Protein AF-A0A0Q3VIC5-F1 (afdb_monomer)

Solvent-accessible surface area (backbone atoms only — not comparable to full-atom values): 10295 Å² total; per-residue (Å²): 117,75,73,68,61,35,61,60,49,30,48,49,55,53,48,52,56,50,48,51,47,55,52,51,62,71,68,54,89,68,83,96,72,82,53,69,68,59,52,53,53,54,48,51,52,52,50,51,54,53,45,46,52,52,46,53,31,54,49,50,44,52,52,44,53,51,53,25,56,75,46,42,71,50,15,65,35,68,93,74,23,67,51,46,58,53,45,63,61,40,57,49,52,42,55,50,102,53,34,56,70,57,46,56,51,47,50,52,53,51,53,64,70,38,41,90,85,48,39,58,51,58,50,39,48,62,66,44,61,85,60,57,68,68,58,40,52,52,53,19,52,52,49,52,53,53,72,74,43,48,46,87,50,73,97,42,71,70,20,51,53,37,38,52,53,49,52,54,45,53,51,50,56,48,52,51,37,26,56,42,43,46,64,78,75,109

Foldseek 3Di:
DVLVVLLVLLVVVLVVLVVVVVVVVVVPPDDDDDDLVVVLSVLLSVLLVLLSLLQVLVVQLVVLVVVLVVCPPLSCDVVNDCSVVSNVVSNVSCPPPAHNVRSLVVSLVSQVVCCVSQNLLNSLCVLLPQDDPVVSVVLSVLSVVLNPFPCVHPDDPRVVVSVVSSSVSSNVSSSSSSVRSVVVVD

Secondary structure (DSSP, 8-state):
-HHHHHHHHHHHHHHHHHHHHHHHHHH-SS-SS--HHHHHHHHHHHHHHHHHHHHHHHHHHHHHHHHHHHTHHHHH-TTT-SHHHHHHHHHHHHHTTS-HHHHHHHHHHHHHHHTTTS-HHHHHHHHTTTS-HHHHHHHHHHHHHHHHS-TTSSSSHHHHHHHHHHHHHHHHHHHHHHHHHHHTT-

Mean predicted aligned error: 7.43 Å

pLDDT: mean 85.04, std 15.72, range [36.59, 97.69]

Structure (mmCIF, N/CA/C/O backbone):
data_AF-A0A0Q3VIC5-F1
#
_entry.id   AF-A0A0Q3VIC5-F1
#
loop_
_atom_site.group_PDB
_atom_site.id
_atom_site.type_symbol
_atom_site.label_atom_id
_atom_site.label_alt_id
_atom_site.label_comp_id
_atom_site.label_asym_id
_atom_site.label_entity_id
_atom_site.label_seq_id
_atom_site.pdbx_PDB_ins_code
_atom_site.Cartn_x
_atom_site.Cartn_y
_atom_site.Cartn_z
_atom_site.occupancy
_atom_site.B_iso_or_equiv
_atom_site.auth_seq_id
_atom_site.auth_comp_id
_atom_site.auth_asym_id
_atom_site.auth_atom_id
_atom_site.pdbx_PDB_model_num
ATOM 1 N N . MET A 1 1 ? 0.639 8.186 -17.539 1.00 36.59 1 MET A N 1
ATOM 2 C CA . MET A 1 1 ? 1.278 9.499 -17.254 1.00 36.59 1 MET A CA 1
ATOM 3 C C . MET A 1 1 ? 0.631 10.243 -16.083 1.00 36.59 1 MET A C 1
ATOM 5 O O . MET A 1 1 ? 1.374 10.821 -15.307 1.00 36.59 1 MET A O 1
ATOM 9 N N . SER A 1 2 ? -0.703 10.203 -15.916 1.00 42.00 2 SER A N 1
ATOM 10 C CA . SER A 1 2 ? -1.395 10.843 -14.780 1.00 42.00 2 SER A CA 1
ATOM 11 C C . SER A 1 2 ? -0.985 10.244 -13.423 1.00 42.00 2 SER A C 1
ATOM 13 O O . SER A 1 2 ? -0.506 10.989 -12.581 1.00 42.00 2 SER A O 1
ATOM 15 N N . THR A 1 3 ? -1.002 8.918 -13.252 1.00 46.34 3 THR A N 1
ATOM 16 C CA . THR A 1 3 ? -0.696 8.221 -11.980 1.00 46.34 3 THR A CA 1
ATOM 17 C C . THR A 1 3 ? 0.701 8.509 -11.408 1.00 46.34 3 THR A C 1
ATOM 19 O O . THR A 1 3 ? 0.894 8.511 -10.203 1.00 46.34 3 THR A O 1
ATOM 22 N N . TYR A 1 4 ? 1.692 8.826 -12.245 1.00 46.44 4 TYR A N 1
ATOM 23 C CA . TYR A 1 4 ? 3.097 8.905 -11.815 1.00 46.44 4 TYR A CA 1
ATOM 24 C C . TYR A 1 4 ? 3.485 10.222 -11.134 1.00 46.44 4 TYR A C 1
ATOM 26 O O . TYR A 1 4 ? 4.432 10.248 -10.352 1.00 46.44 4 TYR A O 1
ATOM 34 N N . PHE A 1 5 ? 2.739 11.304 -11.383 1.00 45.16 5 PHE A N 1
ATOM 35 C CA . PHE A 1 5 ? 2.891 12.557 -10.631 1.00 45.16 5 PHE A CA 1
ATOM 36 C C . PHE A 1 5 ? 2.357 12.448 -9.193 1.00 45.16 5 PHE A C 1
ATOM 38 O O . PHE A 1 5 ? 2.808 13.199 -8.329 1.00 45.16 5 PHE A O 1
ATOM 45 N N . HIS A 1 6 ? 1.482 11.472 -8.923 1.00 53.78 6 HIS A N 1
ATOM 46 C CA . HIS A 1 6 ? 0.844 11.293 -7.619 1.00 53.78 6 HIS A CA 1
ATOM 47 C C . HIS A 1 6 ? 1.865 10.863 -6.547 1.00 53.78 6 HIS A C 1
ATOM 49 O O . HIS A 1 6 ? 1.832 11.358 -5.422 1.00 53.78 6 HIS A O 1
ATOM 55 N N . ASN A 1 7 ? 2.845 10.028 -6.919 1.00 55.53 7 ASN A N 1
ATOM 56 C CA . ASN A 1 7 ? 3.841 9.462 -5.997 1.00 55.53 7 ASN A CA 1
ATOM 57 C C . ASN A 1 7 ? 4.774 10.516 -5.365 1.00 55.53 7 ASN A C 1
ATOM 59 O O . ASN A 1 7 ? 5.170 10.386 -4.207 1.00 55.53 7 ASN A O 1
ATOM 63 N N . LEU A 1 8 ? 5.145 11.570 -6.104 1.00 54.41 8 LEU A N 1
ATOM 64 C CA . LEU A 1 8 ? 6.028 12.633 -5.596 1.00 54.41 8 LEU A CA 1
ATOM 65 C C . LEU A 1 8 ? 5.297 13.576 -4.636 1.00 54.41 8 LEU A C 1
ATOM 67 O O . LEU A 1 8 ? 5.851 13.971 -3.614 1.00 54.41 8 LEU A O 1
ATOM 71 N N . GLN A 1 9 ? 4.059 13.936 -4.960 1.00 56.25 9 GLN A N 1
ATOM 72 C CA . GLN A 1 9 ? 3.239 14.859 -4.170 1.00 56.25 9 GLN A CA 1
ATOM 73 C C . GLN A 1 9 ? 2.838 14.250 -2.828 1.00 56.25 9 GLN A C 1
ATOM 75 O O . GLN A 1 9 ? 2.917 14.889 -1.781 1.00 56.25 9 GLN A O 1
ATOM 80 N N . GLU A 1 10 ? 2.484 12.974 -2.854 1.00 54.34 10 GLU A N 1
ATOM 81 C CA . GLU A 1 10 ? 2.166 12.212 -1.664 1.00 54.34 10 GLU A CA 1
ATOM 82 C C . GLU A 1 10 ? 3.388 12.034 -0.747 1.00 54.34 10 GLU A C 1
ATOM 84 O O . GLU A 1 10 ? 3.283 12.221 0.469 1.00 54.34 10 GLU A O 1
ATOM 89 N N . ALA A 1 11 ? 4.576 11.808 -1.324 1.00 60.25 11 ALA A N 1
ATOM 90 C CA . ALA A 1 11 ? 5.819 11.827 -0.563 1.00 60.25 11 ALA A CA 1
ATOM 91 C C . ALA A 1 11 ? 5.987 13.160 0.185 1.00 60.25 11 ALA A C 1
ATOM 93 O O . ALA A 1 11 ? 6.335 13.141 1.360 1.00 60.25 11 ALA A O 1
ATOM 94 N N . PHE A 1 12 ? 5.671 14.313 -0.422 1.00 60.47 12 PHE A N 1
ATOM 95 C CA . PHE A 1 12 ? 5.714 15.607 0.275 1.00 60.47 12 PHE A CA 1
ATOM 96 C C . PHE A 1 12 ? 4.721 15.708 1.438 1.00 60.47 12 PHE A C 1
ATOM 98 O O . PHE A 1 12 ? 5.091 16.253 2.476 1.00 60.47 12 PHE A O 1
ATOM 105 N N . LYS A 1 13 ? 3.505 15.160 1.318 1.00 65.19 13 LYS A N 1
ATOM 106 C CA . LYS A 1 13 ? 2.537 15.112 2.428 1.00 65.19 13 LYS A CA 1
ATOM 107 C C . LYS A 1 13 ? 3.045 14.236 3.578 1.00 65.19 13 LYS A C 1
ATOM 109 O O . LYS A 1 13 ? 3.005 14.657 4.734 1.00 65.19 13 LYS A O 1
ATOM 114 N N . LEU A 1 14 ? 3.614 13.067 3.271 1.00 58.28 14 LEU A N 1
ATOM 115 C CA . LEU A 1 14 ? 4.251 12.194 4.265 1.00 58.28 14 LEU A CA 1
ATOM 116 C C . LEU A 1 14 ? 5.491 12.834 4.894 1.00 58.28 14 LEU A C 1
ATOM 118 O O . LEU A 1 14 ? 5.685 12.745 6.109 1.00 58.28 14 LEU A O 1
ATOM 122 N N . TYR A 1 15 ? 6.305 13.534 4.104 1.00 61.16 15 TYR A N 1
ATOM 123 C CA . TYR A 1 15 ? 7.450 14.297 4.592 1.00 61.16 15 TYR A CA 1
ATOM 124 C C . TYR A 1 15 ? 7.018 15.475 5.467 1.00 61.16 15 TYR A C 1
ATOM 126 O O . TYR A 1 15 ? 7.624 15.693 6.508 1.00 61.16 15 TYR A O 1
ATOM 134 N N . ALA A 1 16 ? 5.951 16.198 5.124 1.00 60.16 16 ALA A N 1
ATOM 135 C CA . ALA A 1 16 ? 5.405 17.268 5.956 1.00 60.16 16 ALA A CA 1
ATOM 136 C C . ALA A 1 16 ? 4.883 16.725 7.297 1.00 60.16 16 ALA A C 1
ATOM 138 O O . ALA A 1 16 ? 5.203 17.272 8.355 1.00 60.16 16 ALA A O 1
ATOM 139 N N . PHE A 1 17 ? 4.162 15.600 7.266 1.00 59.09 17 PHE A N 1
ATOM 140 C CA . PHE A 1 17 ? 3.666 14.920 8.462 1.00 59.09 17 PHE A CA 1
ATOM 141 C C . PHE A 1 17 ? 4.812 14.409 9.358 1.00 59.09 17 PHE A C 1
ATOM 143 O O . PHE A 1 17 ? 4.804 14.598 10.575 1.00 59.09 17 PHE A O 1
ATOM 150 N N . SER A 1 18 ? 5.858 13.829 8.762 1.00 56.19 18 SER A N 1
ATOM 151 C CA . SER A 1 18 ? 7.051 13.357 9.483 1.00 56.19 18 SER A CA 1
ATOM 152 C C . SER A 1 18 ? 7.985 14.487 9.944 1.00 56.19 18 SER A C 1
ATOM 154 O O . SER A 1 18 ? 8.651 14.352 10.973 1.00 56.19 18 SER A O 1
ATOM 156 N N . PHE A 1 19 ? 8.006 15.636 9.266 1.00 57.44 19 PHE A N 1
ATOM 157 C CA . PHE A 1 19 ? 8.725 16.827 9.725 1.00 57.44 19 PHE A CA 1
ATOM 158 C C . PHE A 1 19 ? 8.053 17.436 10.958 1.00 57.44 19 PHE A C 1
ATOM 160 O O . PHE A 1 19 ? 8.740 17.821 11.905 1.00 57.44 19 PHE A O 1
ATOM 167 N N . LEU A 1 20 ? 6.715 17.439 10.996 1.00 55.97 20 LEU A N 1
ATOM 168 C CA . LEU A 1 20 ? 5.950 17.798 12.188 1.00 55.97 20 LEU A CA 1
ATOM 169 C C . LEU A 1 20 ? 6.343 16.893 13.367 1.00 55.97 20 LEU A C 1
ATOM 171 O O . LEU A 1 20 ? 6.647 17.388 14.450 1.00 55.97 20 LEU A O 1
ATOM 175 N N . PHE A 1 21 ? 6.462 15.581 13.138 1.00 56.22 21 PHE A N 1
ATOM 176 C CA . PHE A 1 21 ? 6.945 14.627 14.142 1.00 56.22 21 PHE A CA 1
ATOM 177 C C . PHE A 1 21 ? 8.375 14.917 14.630 1.00 56.22 21 PHE A C 1
ATOM 179 O O . PHE A 1 21 ? 8.633 14.871 15.833 1.00 56.22 21 PHE A O 1
ATOM 186 N N . LEU A 1 22 ? 9.311 15.252 13.734 1.00 55.84 22 LEU A N 1
ATOM 187 C CA . LEU A 1 22 ? 10.679 15.621 14.117 1.00 55.84 22 LEU A CA 1
ATOM 188 C C . LEU A 1 22 ? 10.703 16.898 14.981 1.00 55.84 22 LEU A C 1
ATOM 190 O O . LEU A 1 22 ? 11.498 16.997 15.919 1.00 55.84 22 LEU A O 1
ATOM 194 N N . ILE A 1 23 ? 9.817 17.856 14.687 1.00 54.50 23 ILE A N 1
ATOM 195 C CA . ILE A 1 23 ? 9.618 19.071 15.486 1.00 54.50 23 ILE A CA 1
ATOM 196 C C . ILE A 1 23 ? 9.057 18.716 16.872 1.00 54.50 23 ILE A C 1
ATOM 198 O O . ILE A 1 23 ? 9.612 19.170 17.873 1.00 54.50 23 ILE A O 1
ATOM 202 N N . PHE A 1 24 ? 8.031 17.864 16.952 1.00 52.16 24 PHE A N 1
ATOM 203 C CA . PHE A 1 24 ? 7.448 17.420 18.225 1.00 52.16 24 PHE A CA 1
ATOM 204 C C . PHE A 1 24 ? 8.452 16.644 19.089 1.00 52.16 24 PHE A C 1
ATOM 206 O O . PHE A 1 24 ? 8.644 16.974 20.257 1.00 52.16 24 PHE A O 1
ATOM 213 N N . LYS A 1 25 ? 9.203 15.706 18.500 1.00 52.44 25 LYS A N 1
ATOM 214 C CA . LYS A 1 25 ? 10.260 14.953 19.197 1.00 52.44 25 LYS A CA 1
ATOM 215 C C . LYS A 1 25 ? 11.378 15.857 19.733 1.00 52.44 25 LYS A C 1
ATOM 217 O O . LYS A 1 25 ? 11.986 15.544 20.751 1.00 52.44 25 LYS A O 1
ATOM 222 N N . LYS A 1 26 ? 11.676 16.972 19.055 1.00 48.78 26 LYS A N 1
ATOM 223 C CA . LYS A 1 26 ? 12.665 17.959 19.520 1.00 48.78 26 LYS A CA 1
ATOM 224 C C . LYS A 1 26 ? 12.113 18.875 20.622 1.00 48.78 26 LYS A C 1
ATOM 226 O O . LYS A 1 26 ? 12.901 19.402 21.403 1.00 48.78 26 LYS A O 1
ATOM 231 N N . ALA A 1 27 ? 10.794 19.059 20.690 1.00 47.75 27 ALA A N 1
ATOM 232 C CA . ALA A 1 27 ? 10.122 19.821 21.741 1.00 47.75 27 ALA A CA 1
ATOM 233 C C . ALA A 1 27 ? 9.947 19.015 23.046 1.00 47.75 27 ALA A C 1
ATOM 235 O O . ALA A 1 27 ? 9.954 19.595 24.132 1.00 47.75 27 ALA A O 1
ATOM 236 N N . GLU A 1 28 ? 9.854 17.684 22.970 1.00 43.88 28 GLU A N 1
ATOM 237 C CA . GLU A 1 28 ? 9.631 16.807 24.125 1.00 43.88 28 GLU A CA 1
ATOM 238 C C . GLU A 1 28 ? 10.935 16.328 24.787 1.00 43.88 28 GLU A C 1
ATOM 240 O O . GLU A 1 28 ? 11.397 15.202 24.630 1.00 43.88 28 GLU A O 1
ATOM 245 N N . SER A 1 29 ? 11.492 17.197 25.630 1.00 43.41 29 SER A N 1
ATOM 246 C CA . SER A 1 29 ? 12.240 16.785 26.829 1.00 43.41 29 SER A CA 1
ATOM 247 C C . SER A 1 29 ? 11.299 16.603 28.040 1.00 43.41 29 SER A C 1
ATOM 249 O O . SER A 1 29 ? 11.766 16.552 29.178 1.00 43.41 29 SER A O 1
ATOM 251 N N . ILE A 1 30 ? 9.972 16.593 27.847 1.00 48.97 30 ILE A N 1
ATOM 252 C CA . ILE A 1 30 ? 8.993 16.774 28.927 1.00 48.97 30 ILE A CA 1
ATOM 253 C C . ILE A 1 30 ? 7.768 15.858 28.714 1.00 48.97 30 ILE A C 1
ATOM 255 O O . ILE A 1 30 ? 7.003 16.041 27.777 1.00 48.97 30 ILE A O 1
ATOM 259 N N . SER A 1 31 ? 7.570 14.950 29.678 1.00 45.84 31 SER A N 1
ATOM 260 C CA . SER A 1 31 ? 6.428 14.045 29.932 1.00 45.84 31 SER A CA 1
ATOM 261 C C . SER A 1 31 ? 6.465 12.636 29.312 1.00 45.84 31 SER A C 1
ATOM 263 O O . SER A 1 31 ? 6.832 12.423 28.164 1.00 45.84 31 SER A O 1
ATOM 265 N N . THR A 1 32 ? 6.131 11.654 30.152 1.00 56.16 32 THR A N 1
ATOM 266 C CA . THR A 1 32 ? 6.410 10.217 29.986 1.00 56.16 32 THR A CA 1
ATOM 267 C C . THR A 1 32 ? 5.261 9.435 29.328 1.00 56.16 32 THR A C 1
ATOM 269 O O . THR A 1 32 ? 5.342 8.214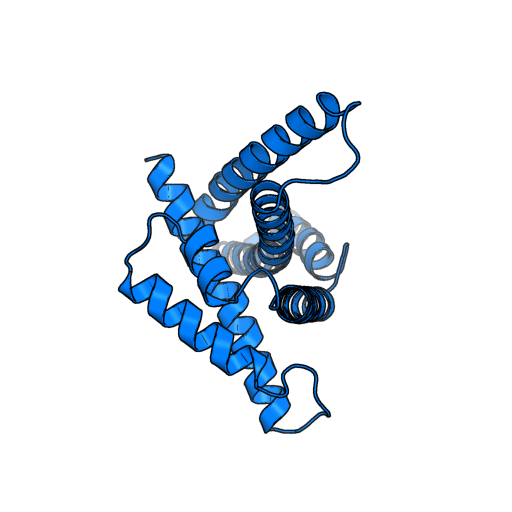 29.234 1.00 56.16 32 THR A O 1
ATOM 272 N N . GLU A 1 33 ? 4.197 10.096 28.859 1.00 67.19 33 GLU A N 1
ATOM 273 C CA . GLU A 1 33 ? 3.041 9.442 28.227 1.00 67.19 33 GLU A CA 1
ATOM 274 C C . GLU A 1 33 ? 2.591 10.211 26.977 1.00 67.19 33 GLU A C 1
ATOM 276 O O . GLU A 1 33 ? 2.191 11.370 27.049 1.00 67.19 33 GLU A O 1
ATOM 281 N N . ILE A 1 34 ? 2.661 9.550 25.819 1.00 72.62 34 ILE A N 1
ATOM 282 C CA . ILE A 1 34 ? 2.244 10.110 24.528 1.00 72.62 34 ILE A CA 1
ATOM 283 C C . ILE A 1 34 ? 0.704 10.185 24.488 1.00 72.62 34 ILE A C 1
ATOM 285 O O . ILE A 1 34 ? 0.060 9.148 24.680 1.00 72.62 34 ILE A O 1
ATOM 289 N N . PRO A 1 35 ? 0.091 11.354 24.200 1.00 86.12 35 PRO A N 1
ATOM 290 C CA . PRO A 1 35 ? -1.360 11.477 24.054 1.00 86.12 35 PRO A CA 1
ATOM 291 C C . PRO A 1 35 ? -1.940 10.500 23.020 1.00 86.12 35 PRO A C 1
ATOM 293 O O . PRO A 1 35 ? -1.311 10.231 21.995 1.00 86.12 35 PRO A O 1
ATOM 296 N N . LEU A 1 36 ? -3.165 10.007 23.248 1.00 86.88 36 LEU A N 1
ATOM 297 C CA . LEU A 1 36 ? -3.812 9.017 22.370 1.00 86.88 36 LEU A CA 1
ATOM 298 C C . LEU A 1 36 ? -3.911 9.493 20.913 1.00 86.88 36 LEU A C 1
ATOM 300 O O . LEU A 1 36 ? -3.611 8.727 20.003 1.00 86.88 36 LEU A O 1
ATOM 304 N N . GLU A 1 37 ? -4.263 10.759 20.691 1.00 86.12 37 GLU A N 1
ATOM 305 C CA . GLU A 1 37 ? -4.348 11.330 19.340 1.00 86.12 37 GLU A CA 1
ATOM 306 C C . GLU A 1 37 ? -2.992 11.364 18.635 1.00 86.12 37 GLU A C 1
ATOM 308 O O . GLU A 1 37 ? -2.877 10.970 17.474 1.00 86.12 37 GLU A O 1
ATOM 313 N N . LEU A 1 38 ? -1.932 11.739 19.358 1.00 83.56 38 LEU A N 1
ATOM 314 C CA . LEU A 1 38 ? -0.579 11.703 18.812 1.00 83.56 38 LEU A CA 1
ATOM 315 C C . LEU A 1 38 ? -0.171 10.259 18.494 1.00 83.56 38 LEU A C 1
ATOM 317 O O . LEU A 1 38 ? 0.407 9.991 17.447 1.00 83.56 38 LEU A O 1
ATOM 321 N N . ARG A 1 39 ? -0.538 9.294 19.343 1.00 85.56 39 ARG A N 1
ATOM 322 C CA . ARG A 1 39 ? -0.292 7.870 19.087 1.00 85.56 39 ARG A CA 1
ATOM 323 C C . ARG A 1 39 ? -0.989 7.376 17.811 1.00 85.56 39 ARG A C 1
ATOM 325 O O . ARG A 1 39 ? -0.354 6.650 17.046 1.00 85.56 39 ARG A O 1
ATOM 332 N N . LYS A 1 40 ? -2.243 7.777 17.561 1.00 89.56 40 LYS A N 1
ATOM 333 C CA . LYS A 1 40 ? -2.980 7.459 16.319 1.00 89.56 40 LYS A CA 1
ATOM 334 C C . LYS A 1 40 ? -2.287 8.060 15.096 1.00 89.56 40 LYS A C 1
ATOM 336 O O . LYS A 1 40 ? -2.035 7.359 14.123 1.00 89.56 40 LYS A O 1
ATOM 341 N N . GLN A 1 41 ? -1.880 9.325 15.179 1.00 86.00 41 GLN A N 1
ATOM 342 C CA . GLN A 1 41 ? -1.135 10.003 14.116 1.00 86.00 41 GLN A CA 1
ATOM 343 C C . GLN A 1 41 ? 0.192 9.305 13.785 1.00 86.00 41 GLN A C 1
ATOM 345 O O . GLN A 1 41 ? 0.507 9.091 12.616 1.00 86.00 41 GLN A O 1
ATOM 350 N N . LEU A 1 42 ? 0.960 8.903 14.802 1.00 83.94 42 LEU A N 1
ATOM 351 C CA . LEU A 1 42 ? 2.218 8.173 14.613 1.00 83.94 42 LEU A CA 1
ATOM 352 C C . LEU A 1 42 ? 2.010 6.799 13.986 1.00 83.94 42 LEU A C 1
ATOM 354 O O . LEU A 1 42 ? 2.812 6.378 13.152 1.00 83.94 42 LEU A O 1
ATOM 358 N N . PHE A 1 43 ? 0.941 6.112 14.387 1.00 89.62 43 PHE A N 1
ATOM 359 C CA . PHE A 1 43 ? 0.549 4.854 13.772 1.00 89.62 43 PHE A CA 1
ATOM 360 C C . PHE A 1 43 ? 0.223 5.058 12.289 1.00 89.62 43 PHE A C 1
ATOM 362 O O . PHE A 1 43 ? 0.828 4.403 11.447 1.00 89.62 43 PHE A O 1
ATOM 369 N N . ASN A 1 44 ? -0.616 6.043 11.955 1.00 91.19 44 ASN A N 1
ATOM 370 C CA . ASN A 1 44 ? -0.961 6.361 10.566 1.00 91.19 44 ASN A CA 1
ATOM 371 C C . ASN A 1 44 ? 0.266 6.661 9.717 1.00 91.19 44 ASN A C 1
ATOM 373 O O . ASN A 1 44 ? 0.399 6.118 8.626 1.00 91.19 44 ASN A O 1
ATOM 377 N N . LEU A 1 45 ? 1.188 7.483 10.225 1.00 87.12 45 LEU A N 1
ATOM 378 C CA . LEU A 1 45 ? 2.426 7.795 9.517 1.00 87.12 45 LEU A CA 1
ATOM 379 C C . LEU A 1 45 ? 3.236 6.538 9.213 1.00 87.12 45 LEU A C 1
ATOM 381 O O . LEU A 1 45 ? 3.708 6.367 8.093 1.00 87.1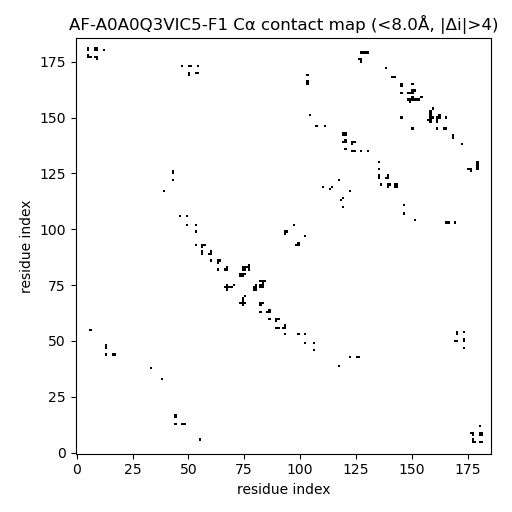2 45 LEU A O 1
ATOM 385 N N . ARG A 1 46 ? 3.411 5.668 10.211 1.00 88.88 46 ARG A N 1
ATOM 386 C CA . ARG A 1 46 ? 4.150 4.418 10.045 1.00 88.88 46 ARG A CA 1
ATOM 387 C C . ARG A 1 46 ? 3.496 3.542 8.981 1.00 88.88 46 ARG A C 1
ATOM 389 O O . ARG A 1 46 ? 4.189 3.134 8.055 1.00 88.88 46 ARG A O 1
ATOM 396 N N . GLU A 1 47 ? 2.193 3.293 9.084 1.00 92.38 47 GLU A N 1
ATOM 397 C CA . GLU A 1 47 ? 1.486 2.433 8.130 1.00 92.38 47 GLU A CA 1
ATOM 398 C C . GLU A 1 47 ? 1.513 3.014 6.713 1.00 92.38 47 GLU A C 1
ATOM 400 O O . GLU A 1 47 ? 1.775 2.288 5.755 1.00 92.38 47 GLU A O 1
ATOM 405 N N . LEU A 1 48 ? 1.347 4.331 6.564 1.00 91.88 48 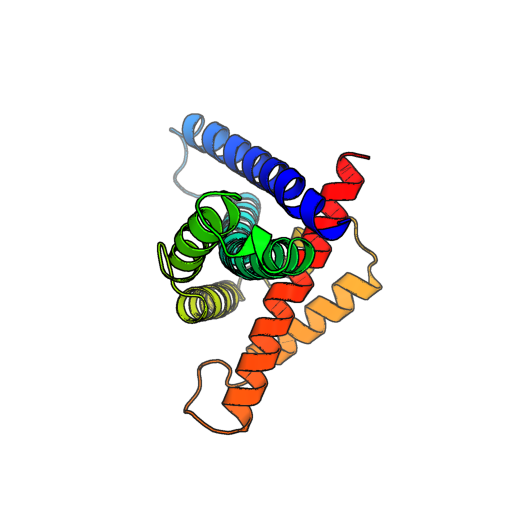LEU A N 1
ATOM 406 C CA . LEU A 1 48 ? 1.436 4.994 5.264 1.00 91.88 48 LEU A CA 1
ATOM 407 C C . LEU A 1 48 ? 2.836 4.890 4.645 1.00 91.88 48 LEU A C 1
ATOM 409 O O . LEU A 1 48 ? 2.940 4.663 3.446 1.00 91.88 48 LEU A O 1
ATOM 413 N N . VAL A 1 49 ? 3.914 4.980 5.433 1.00 90.00 49 VAL A N 1
ATOM 414 C CA . VAL A 1 49 ? 5.286 4.772 4.928 1.00 90.00 49 VAL A CA 1
ATOM 415 C C . VAL A 1 49 ? 5.483 3.335 4.428 1.00 90.00 49 VAL A C 1
ATOM 417 O O . VAL A 1 49 ? 6.105 3.122 3.384 1.00 90.00 49 VAL A O 1
ATOM 420 N N . LEU A 1 50 ? 4.934 2.340 5.133 1.00 92.06 50 LEU A N 1
ATOM 421 C CA . LEU A 1 50 ? 5.001 0.939 4.701 1.00 92.06 50 LEU A CA 1
ATOM 422 C C . LEU A 1 50 ? 4.200 0.706 3.410 1.00 92.06 50 LEU A C 1
ATOM 424 O O . LEU A 1 50 ? 4.691 0.054 2.484 1.00 92.06 50 LEU A O 1
ATOM 428 N N . LEU A 1 51 ? 2.993 1.274 3.324 1.00 93.44 51 LEU A N 1
ATOM 429 C CA . LEU A 1 51 ? 2.158 1.239 2.120 1.00 93.44 51 LEU A CA 1
ATOM 430 C C . LEU A 1 51 ? 2.850 1.931 0.938 1.00 93.44 51 LEU A C 1
ATOM 432 O O . LEU A 1 51 ? 2.900 1.363 -0.156 1.00 93.44 51 LEU A O 1
ATOM 436 N N . GLN A 1 52 ? 3.474 3.088 1.174 1.00 92.00 52 GLN A N 1
ATOM 437 C CA . GLN A 1 52 ? 4.236 3.823 0.168 1.00 92.00 52 GLN A CA 1
ATOM 438 C C . GLN A 1 52 ? 5.374 2.995 -0.395 1.00 92.00 52 GLN A C 1
ATOM 440 O O . GLN A 1 52 ? 5.525 2.923 -1.616 1.00 92.00 52 GLN A O 1
ATOM 445 N N . LYS A 1 53 ? 6.160 2.339 0.463 1.00 90.69 53 LYS A N 1
ATOM 446 C CA . LYS A 1 53 ? 7.246 1.463 0.015 1.00 90.69 53 LYS A CA 1
ATOM 447 C C . LYS A 1 53 ? 6.694 0.405 -0.940 1.00 90.69 53 LYS A C 1
ATOM 449 O O . LYS A 1 53 ? 7.185 0.276 -2.062 1.00 90.69 53 LYS A O 1
ATOM 454 N N . ASN A 1 54 ? 5.660 -0.327 -0.528 1.00 91.25 54 ASN A N 1
ATOM 455 C CA . ASN A 1 54 ? 5.070 -1.383 -1.353 1.00 91.25 54 ASN A CA 1
ATOM 456 C C . ASN A 1 54 ? 4.560 -0.859 -2.702 1.00 91.25 54 ASN A C 1
ATOM 458 O O . ASN A 1 54 ? 4.878 -1.444 -3.734 1.00 91.25 54 ASN A O 1
ATOM 462 N N . CYS A 1 55 ? 3.813 0.246 -2.703 1.00 90.94 55 CYS A N 1
ATOM 463 C CA . CYS A 1 55 ? 3.213 0.782 -3.922 1.00 90.94 55 CYS A CA 1
ATOM 464 C C . CYS A 1 55 ? 4.268 1.350 -4.882 1.00 90.94 55 CYS A C 1
ATOM 466 O O . CYS A 1 55 ? 4.332 0.961 -6.045 1.00 90.94 55 CYS A O 1
ATOM 468 N N . THR A 1 56 ? 5.146 2.228 -4.392 1.00 88.88 56 THR A N 1
ATOM 469 C CA . THR A 1 56 ? 6.107 2.955 -5.240 1.00 88.88 56 THR A CA 1
ATOM 470 C C . THR A 1 56 ? 7.178 2.055 -5.847 1.00 88.88 56 THR A C 1
ATOM 472 O O . THR A 1 56 ? 7.608 2.289 -6.977 1.00 88.88 56 THR A O 1
ATOM 475 N N . THR A 1 57 ? 7.610 1.014 -5.129 1.00 90.12 57 THR A N 1
ATOM 476 C CA . THR A 1 57 ? 8.617 0.073 -5.646 1.00 90.12 57 THR A CA 1
ATOM 477 C C . THR A 1 57 ? 8.051 -0.812 -6.751 1.00 90.12 57 THR A C 1
ATOM 479 O O . THR A 1 57 ? 8.719 -1.003 -7.768 1.00 90.12 57 THR A O 1
ATOM 482 N N . ASN A 1 58 ? 6.799 -1.247 -6.604 1.00 88.06 58 ASN A N 1
ATOM 483 C CA . ASN A 1 58 ? 6.094 -2.024 -7.616 1.00 88.06 58 ASN A CA 1
ATOM 484 C C . ASN A 1 58 ? 5.784 -1.192 -8.871 1.00 88.06 58 ASN A C 1
ATOM 486 O O . ASN A 1 58 ? 6.178 -1.550 -9.982 1.00 88.06 58 ASN A O 1
ATOM 490 N N . GLU A 1 59 ? 5.182 -0.014 -8.692 1.00 89.75 59 GLU A N 1
ATOM 491 C CA . GLU A 1 59 ? 4.871 0.884 -9.806 1.00 89.75 59 GLU A CA 1
ATOM 492 C C . GLU A 1 59 ? 6.132 1.369 -10.532 1.00 89.75 59 GLU A C 1
ATOM 494 O O . GLU A 1 59 ? 6.122 1.518 -11.753 1.00 89.75 59 GLU A O 1
ATOM 499 N N . GLY A 1 60 ? 7.237 1.592 -9.813 1.00 89.50 60 GLY A N 1
ATOM 500 C CA . GLY A 1 60 ? 8.504 2.018 -10.406 1.00 89.50 60 GLY A CA 1
ATOM 501 C C . GLY A 1 60 ? 9.051 1.019 -11.430 1.00 89.50 60 GLY A C 1
ATOM 502 O O . GLY A 1 60 ? 9.508 1.422 -12.504 1.00 89.50 60 GLY A O 1
ATOM 503 N N . ALA A 1 61 ? 8.967 -0.282 -11.137 1.00 90.69 61 ALA A N 1
ATOM 504 C CA . ALA A 1 61 ? 9.359 -1.329 -12.077 1.00 90.69 61 ALA A CA 1
ATOM 505 C C . ALA A 1 61 ? 8.441 -1.365 -13.308 1.00 90.69 61 ALA A C 1
ATOM 507 O O . ALA A 1 61 ? 8.926 -1.482 -14.438 1.00 90.69 61 ALA A O 1
ATOM 508 N N . ASP A 1 62 ? 7.133 -1.208 -13.107 1.00 92.12 62 ASP A N 1
ATOM 509 C CA . ASP A 1 62 ? 6.145 -1.223 -14.186 1.00 92.12 62 ASP A CA 1
ATOM 510 C C . ASP A 1 62 ? 6.289 -0.030 -15.133 1.00 92.12 62 ASP A C 1
ATOM 512 O O . ASP A 1 62 ? 6.342 -0.218 -16.351 1.00 92.12 62 ASP A O 1
ATOM 516 N N . VAL A 1 63 ? 6.476 1.175 -14.587 1.00 92.44 63 VAL A N 1
ATOM 517 C CA . VAL A 1 63 ? 6.758 2.399 -15.354 1.00 92.44 63 VAL A CA 1
ATOM 518 C C . VAL A 1 63 ? 7.968 2.226 -16.249 1.00 92.44 63 VAL A C 1
ATOM 520 O O . VAL A 1 63 ? 7.940 2.582 -17.425 1.00 92.44 63 VAL A O 1
ATOM 523 N N . LEU A 1 64 ? 9.060 1.707 -15.691 1.00 93.50 64 LEU A N 1
ATOM 524 C CA . LEU A 1 64 ? 10.302 1.562 -16.436 1.00 93.50 64 LEU A CA 1
ATOM 525 C C . LEU A 1 64 ? 10.175 0.494 -17.519 1.00 93.50 64 LEU A C 1
ATOM 527 O O . LEU A 1 64 ? 10.709 0.678 -18.613 1.00 93.50 64 LEU A O 1
ATOM 531 N N . ARG A 1 65 ? 9.417 -0.577 -17.267 1.00 93.00 65 ARG A N 1
ATOM 532 C CA . ARG A 1 65 ? 9.114 -1.593 -18.281 1.00 93.00 65 ARG A CA 1
ATOM 533 C C . ARG A 1 65 ? 8.288 -1.014 -19.432 1.00 93.00 65 ARG A C 1
ATOM 535 O O . ARG A 1 65 ? 8.585 -1.294 -20.597 1.00 93.00 65 ARG A O 1
ATOM 542 N N . GLU A 1 66 ? 7.293 -0.185 -19.130 1.00 94.81 66 GLU A N 1
ATOM 543 C CA . GLU A 1 66 ? 6.502 0.521 -20.143 1.00 94.81 66 GLU A CA 1
ATOM 544 C C . GLU A 1 66 ? 7.374 1.511 -20.929 1.00 94.81 66 GLU A C 1
ATOM 546 O O . GLU A 1 66 ? 7.368 1.496 -22.158 1.00 94.81 66 GLU A O 1
ATOM 551 N N . ALA A 1 67 ? 8.211 2.295 -20.245 1.00 94.38 67 ALA A N 1
ATOM 552 C CA . ALA A 1 67 ? 9.133 3.232 -20.880 1.00 94.38 67 ALA A CA 1
ATOM 553 C C . ALA A 1 67 ? 10.115 2.526 -21.830 1.00 94.38 67 ALA A C 1
ATOM 555 O O . ALA A 1 67 ? 10.284 2.961 -22.968 1.00 94.38 67 ALA A O 1
ATOM 556 N N . ILE A 1 68 ? 10.721 1.409 -21.411 1.00 95.38 68 ILE A N 1
ATOM 557 C CA . ILE A 1 68 ? 11.581 0.583 -22.276 1.00 95.38 68 ILE A CA 1
ATOM 558 C C . ILE A 1 68 ? 10.802 0.122 -23.514 1.00 95.38 68 ILE A C 1
ATOM 560 O O . ILE A 1 68 ? 11.315 0.204 -24.630 1.00 95.38 68 ILE A O 1
ATOM 564 N N . SER A 1 69 ? 9.549 -0.301 -23.331 1.00 95.38 69 SER A N 1
ATOM 565 C CA . SER A 1 69 ? 8.688 -0.768 -24.423 1.00 95.38 69 SER A CA 1
ATOM 566 C C . SER A 1 69 ? 8.357 0.341 -25.428 1.00 95.38 69 SER A C 1
ATOM 568 O O . SER A 1 69 ? 8.373 0.086 -26.631 1.00 95.38 69 SER A O 1
ATOM 570 N N . VAL A 1 70 ? 8.142 1.580 -24.969 1.00 95.94 70 VAL A N 1
ATOM 571 C CA . VAL A 1 70 ? 7.908 2.753 -25.834 1.00 95.94 70 VAL A CA 1
ATOM 572 C C . VAL A 1 70 ? 9.089 3.009 -26.778 1.00 95.94 70 VAL A C 1
ATOM 574 O O . VAL A 1 70 ? 8.884 3.340 -27.945 1.00 95.94 70 VAL A O 1
ATOM 577 N N . PHE A 1 71 ? 10.324 2.818 -26.307 1.00 94.06 71 PHE A N 1
ATOM 578 C CA . PHE A 1 71 ? 11.534 2.981 -27.126 1.00 94.06 71 PHE A CA 1
ATOM 579 C C . PHE A 1 71 ? 11.943 1.708 -27.892 1.00 94.06 71 PHE A C 1
ATOM 581 O O . PHE A 1 71 ? 12.905 1.740 -28.668 1.00 94.06 71 PHE A O 1
ATOM 588 N N . ALA A 1 72 ? 11.219 0.599 -27.707 1.00 93.88 72 ALA A N 1
ATOM 589 C CA . ALA A 1 72 ? 11.479 -0.699 -28.324 1.00 93.88 72 ALA A CA 1
ATOM 590 C C . ALA A 1 72 ? 12.969 -1.094 -28.231 1.00 93.88 72 ALA A C 1
ATOM 592 O O . ALA A 1 72 ? 13.552 -1.076 -27.149 1.00 93.88 72 ALA A O 1
ATOM 593 N N . GLY A 1 73 ? 13.617 -1.419 -29.357 1.00 93.06 73 GLY A N 1
ATOM 594 C CA . GLY A 1 73 ? 15.034 -1.803 -29.382 1.00 93.06 73 GLY A CA 1
ATOM 595 C C . GLY A 1 73 ? 15.965 -0.760 -28.752 1.00 93.06 73 GLY A C 1
ATOM 596 O O . GLY A 1 73 ? 16.848 -1.127 -27.984 1.00 93.06 73 GLY A O 1
ATOM 597 N N . HIS A 1 74 ? 15.716 0.535 -28.981 1.00 94.25 74 HIS A N 1
ATOM 598 C CA . HIS A 1 74 ? 16.510 1.610 -28.370 1.00 94.25 74 HIS A CA 1
ATOM 599 C C . HIS A 1 74 ? 16.305 1.699 -26.854 1.00 94.25 74 HIS A C 1
ATOM 601 O O . HIS A 1 74 ? 17.189 2.160 -26.142 1.00 94.25 74 HIS A O 1
ATOM 607 N N . GLY A 1 75 ? 15.152 1.247 -26.352 1.00 92.62 75 GLY A N 1
ATOM 608 C CA . GLY A 1 75 ? 14.859 1.197 -24.923 1.00 92.62 75 GLY A CA 1
ATOM 609 C C . GLY A 1 75 ? 15.642 0.116 -24.187 1.00 92.62 75 GLY A C 1
ATOM 610 O O . GLY A 1 75 ? 15.867 0.262 -22.992 1.00 92.62 75 GLY A O 1
ATOM 611 N N . VAL A 1 76 ? 16.058 -0.942 -24.892 1.00 94.56 76 VAL A N 1
ATOM 612 C CA . VAL A 1 76 ? 16.798 -2.088 -24.334 1.00 94.56 76 VAL A CA 1
ATOM 613 C C . VAL A 1 76 ? 18.317 -1.912 -24.464 1.00 94.56 76 VAL A C 1
ATOM 615 O O . VAL A 1 76 ? 19.069 -2.485 -23.679 1.00 94.56 76 VAL A O 1
ATOM 618 N N . MET A 1 77 ? 18.781 -1.117 -25.431 1.00 94.81 77 MET A N 1
ATOM 619 C CA . MET A 1 77 ? 20.208 -0.879 -25.671 1.00 94.81 77 MET A CA 1
ATOM 620 C C . MET A 1 77 ? 20.785 0.146 -24.687 1.00 94.81 77 MET A C 1
ATOM 622 O O . MET A 1 77 ? 20.395 1.316 -24.691 1.00 94.81 77 MET A O 1
ATOM 626 N N . GLU A 1 78 ? 21.759 -0.277 -23.881 1.00 94.12 78 GLU A N 1
ATOM 627 C CA . GLU A 1 78 ? 22.409 0.580 -22.879 1.00 94.12 78 GLU A CA 1
ATOM 628 C C . GLU A 1 78 ? 23.220 1.727 -23.488 1.00 94.12 78 GLU A C 1
ATOM 630 O O . GLU A 1 78 ? 23.393 2.756 -22.838 1.00 94.12 78 GLU A O 1
ATOM 635 N N . GLU A 1 79 ? 23.692 1.596 -24.732 1.00 94.94 79 GLU A N 1
ATOM 636 C CA . GLU A 1 79 ? 24.407 2.681 -25.409 1.00 94.94 79 GLU A CA 1
ATOM 637 C C . GLU A 1 79 ? 23.482 3.832 -25.837 1.00 94.94 79 GLU A C 1
ATOM 639 O O . GLU A 1 79 ? 23.949 4.955 -26.028 1.00 94.94 79 GLU A O 1
ATOM 644 N N . PHE A 1 80 ? 22.178 3.568 -25.989 1.00 91.12 80 PHE A N 1
ATOM 645 C CA . PHE A 1 80 ? 21.190 4.543 -26.465 1.00 91.12 80 PHE A CA 1
ATOM 646 C C . PHE A 1 80 ? 20.287 5.081 -25.356 1.00 91.12 80 PHE A C 1
ATOM 648 O O . PHE A 1 80 ? 19.769 6.192 -25.475 1.00 91.12 80 PHE A O 1
ATOM 655 N N . SER A 1 81 ? 20.078 4.307 -24.292 1.00 93.25 81 SER A N 1
ATOM 656 C CA . SER A 1 81 ? 19.141 4.644 -23.229 1.00 93.25 81 SER A CA 1
ATOM 657 C C . SER A 1 81 ? 19.674 4.242 -21.862 1.00 93.25 81 SER A C 1
ATOM 659 O O . SER A 1 81 ? 20.160 3.133 -21.662 1.00 93.25 81 SER A O 1
ATOM 661 N N . SER A 1 82 ? 19.492 5.121 -20.876 1.00 94.88 82 SER A N 1
ATOM 662 C CA . SER A 1 82 ? 19.758 4.805 -19.468 1.00 94.88 82 SER A CA 1
ATOM 663 C C . SER A 1 82 ? 18.674 3.916 -18.842 1.00 94.88 82 SER A C 1
ATOM 665 O O . SER A 1 82 ? 18.858 3.438 -17.723 1.00 94.88 82 SER A O 1
ATOM 667 N N . LEU A 1 83 ? 17.542 3.692 -19.524 1.00 94.75 83 LEU A N 1
ATOM 668 C CA . LEU A 1 83 ? 16.395 2.956 -18.979 1.00 94.75 83 LEU A CA 1
ATOM 669 C C . LEU A 1 83 ? 16.729 1.525 -18.516 1.00 94.75 83 LEU A C 1
ATOM 671 O O . LEU A 1 83 ? 16.296 1.180 -17.416 1.00 94.75 83 LEU A O 1
ATOM 675 N N . PRO A 1 84 ? 17.519 0.703 -19.242 1.00 94.62 84 PRO A N 1
ATOM 676 C CA . PRO A 1 84 ? 17.879 -0.638 -18.776 1.00 94.62 84 PRO A CA 1
ATOM 677 C C . PRO A 1 84 ? 18.647 -0.614 -17.455 1.00 94.62 84 PRO A C 1
ATOM 679 O O . PRO A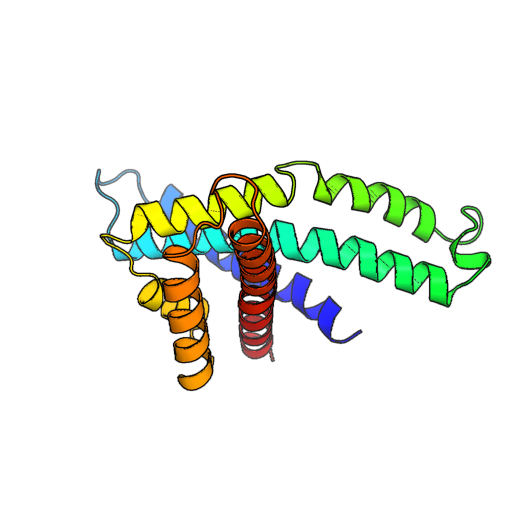 1 84 ? 18.419 -1.458 -16.588 1.00 94.62 84 PRO A O 1
ATOM 682 N N . ARG A 1 85 ? 19.535 0.373 -17.278 1.00 94.88 85 ARG A N 1
ATOM 683 C CA . ARG A 1 85 ? 20.270 0.558 -16.026 1.00 94.88 85 ARG A CA 1
ATOM 684 C C . ARG A 1 85 ? 19.321 0.921 -14.890 1.00 94.88 85 ARG A C 1
ATOM 686 O O . ARG A 1 85 ? 19.337 0.252 -13.865 1.00 94.88 85 ARG A O 1
ATOM 693 N N . ILE A 1 86 ? 18.469 1.927 -15.093 1.00 94.50 86 ILE A N 1
ATOM 694 C CA . ILE A 1 86 ? 17.513 2.368 -14.067 1.00 94.50 86 ILE A CA 1
ATOM 695 C C . ILE A 1 86 ? 16.541 1.230 -13.709 1.00 94.50 86 ILE A C 1
ATOM 697 O O . ILE A 1 86 ? 16.224 1.046 -12.540 1.00 94.50 86 ILE A O 1
ATOM 701 N N . PHE A 1 87 ? 16.120 0.412 -14.681 1.00 93.69 87 PHE A N 1
ATOM 702 C CA . PHE A 1 87 ? 15.275 -0.758 -14.430 1.00 93.69 87 PHE A CA 1
ATOM 703 C C . PHE A 1 87 ? 15.970 -1.799 -13.546 1.00 93.69 87 PHE A C 1
ATOM 705 O O . PHE A 1 87 ? 15.372 -2.282 -12.589 1.00 93.69 87 PHE A O 1
ATOM 712 N N . ARG A 1 88 ? 17.244 -2.119 -13.805 1.00 92.62 88 ARG A N 1
ATOM 713 C CA . ARG A 1 88 ? 18.003 -3.017 -12.917 1.00 92.62 88 ARG A CA 1
ATOM 714 C C . ARG A 1 88 ? 18.146 -2.450 -11.508 1.00 92.62 88 ARG A C 1
ATOM 716 O O . ARG A 1 88 ? 18.034 -3.207 -10.548 1.00 92.62 88 ARG A O 1
ATOM 723 N N . ASP A 1 89 ? 18.360 -1.143 -11.399 1.00 92.94 89 ASP A N 1
ATOM 724 C CA . ASP A 1 89 ? 18.508 -0.469 -10.113 1.00 92.94 89 ASP A CA 1
ATOM 725 C C . ASP A 1 89 ? 17.175 -0.429 -9.342 1.00 92.94 89 ASP A C 1
ATOM 727 O O . ASP A 1 89 ? 17.177 -0.612 -8.132 1.00 92.94 89 ASP A O 1
ATOM 731 N N . VAL A 1 90 ? 16.019 -0.260 -10.001 1.00 91.31 90 VAL A N 1
ATOM 732 C CA . VAL A 1 90 ? 14.725 -0.171 -9.296 1.00 91.31 90 VAL A CA 1
ATOM 733 C C . VAL A 1 90 ? 14.283 -1.502 -8.692 1.00 91.31 90 VAL A C 1
ATOM 735 O O . VAL A 1 90 ? 13.672 -1.514 -7.625 1.00 91.31 90 VAL A O 1
ATOM 738 N N . VAL A 1 91 ? 14.597 -2.624 -9.349 1.00 87.56 91 VAL A N 1
ATOM 739 C CA . VAL A 1 91 ? 14.162 -3.965 -8.917 1.00 87.56 91 VAL A CA 1
ATOM 740 C C . VAL A 1 91 ? 14.728 -4.315 -7.537 1.00 87.56 91 VAL A C 1
ATOM 742 O O . VAL A 1 91 ? 14.106 -5.056 -6.778 1.00 87.56 91 VAL A O 1
ATOM 745 N N . VAL A 1 92 ? 15.872 -3.735 -7.155 1.00 90.94 92 VAL A N 1
ATOM 746 C CA . VAL A 1 92 ? 16.435 -3.928 -5.811 1.00 90.94 92 VAL A CA 1
ATOM 747 C C . VAL A 1 92 ? 15.526 -3.362 -4.716 1.00 90.94 92 VAL A C 1
ATOM 749 O O . VAL A 1 92 ? 15.471 -3.920 -3.619 1.00 90.94 92 VAL A O 1
ATOM 752 N N . ASN A 1 93 ? 14.772 -2.298 -5.012 1.00 88.12 93 ASN A N 1
ATOM 753 C CA . ASN A 1 93 ? 13.953 -1.596 -4.028 1.00 88.12 93 ASN A CA 1
ATOM 754 C C . ASN A 1 93 ? 12.771 -2.448 -3.551 1.00 88.12 93 ASN A C 1
ATOM 756 O O . ASN A 1 93 ? 12.332 -2.309 -2.411 1.00 88.12 93 ASN A O 1
ATOM 760 N N . GLU A 1 94 ? 12.266 -3.366 -4.380 1.00 85.31 94 GLU A N 1
ATOM 761 C CA . GLU A 1 94 ? 11.228 -4.309 -3.949 1.00 85.31 94 GLU A CA 1
ATOM 762 C C . GLU A 1 94 ? 11.732 -5.241 -2.836 1.00 85.31 94 GLU A C 1
ATOM 764 O O . GLU A 1 94 ? 10.945 -5.633 -1.975 1.00 85.31 94 GLU A O 1
ATOM 769 N N . GLN A 1 95 ? 13.038 -5.524 -2.797 1.00 86.88 95 GLN A N 1
ATOM 770 C CA . GLN A 1 95 ? 13.644 -6.499 -1.887 1.00 86.88 95 GLN A CA 1
ATOM 771 C C . GLN A 1 95 ? 14.340 -5.868 -0.677 1.00 86.88 95 GLN A C 1
ATOM 773 O O . GLN A 1 95 ? 14.279 -6.419 0.425 1.00 86.88 95 GLN A O 1
ATOM 778 N N . TRP A 1 96 ? 15.020 -4.736 -0.865 1.00 87.75 96 TRP A N 1
ATOM 779 C CA . TRP A 1 96 ? 15.711 -4.025 0.212 1.00 87.75 96 TRP A CA 1
ATOM 780 C C . TRP A 1 96 ? 14.732 -3.298 1.140 1.00 87.75 96 TRP A C 1
ATOM 782 O O . TRP A 1 96 ? 13.619 -2.952 0.750 1.00 87.75 96 TRP A O 1
ATOM 792 N N . GLU A 1 97 ? 15.148 -3.116 2.396 1.00 80.06 97 GLU A N 1
ATOM 793 C CA . GLU A 1 97 ? 14.368 -2.470 3.470 1.00 80.06 97 GLU A CA 1
ATOM 794 C C . GLU A 1 97 ? 12.987 -3.102 3.750 1.00 80.06 97 GLU A C 1
ATOM 796 O O . GLU A 1 97 ? 12.126 -2.503 4.390 1.00 80.06 97 GLU A O 1
ATOM 801 N N . GLY A 1 98 ? 12.790 -4.349 3.310 1.00 87.62 98 GLY A N 1
ATOM 802 C CA . GLY A 1 98 ? 11.602 -5.151 3.583 1.00 87.62 98 GLY A CA 1
ATOM 803 C C . GLY A 1 98 ? 10.944 -5.656 2.298 1.00 87.62 98 GLY A C 1
ATOM 804 O O . GLY A 1 98 ? 10.334 -4.862 1.580 1.00 87.62 98 GLY A O 1
ATOM 805 N N . PRO A 1 99 ? 11.012 -6.965 1.992 1.00 91.62 99 PRO A N 1
ATOM 806 C CA . PRO A 1 99 ? 10.313 -7.516 0.838 1.00 91.62 99 PRO A CA 1
ATOM 807 C C . PRO A 1 99 ? 8.798 -7.362 0.995 1.00 91.62 99 PRO A C 1
ATOM 809 O O . PRO A 1 99 ? 8.275 -7.385 2.111 1.00 91.62 99 PRO A O 1
ATOM 812 N N . ARG A 1 100 ? 8.082 -7.251 -0.126 1.00 91.69 100 ARG A N 1
ATOM 813 C CA . ARG A 1 100 ? 6.639 -6.946 -0.174 1.00 91.69 100 ARG A CA 1
ATOM 814 C C . ARG A 1 100 ? 5.795 -7.763 0.809 1.00 91.69 100 ARG A C 1
ATOM 816 O O . ARG A 1 100 ? 5.083 -7.202 1.635 1.00 91.69 100 ARG A O 1
ATOM 823 N N . ASN A 1 101 ? 5.958 -9.086 0.808 1.00 92.50 101 ASN A N 1
ATOM 824 C CA . ASN A 1 101 ? 5.196 -9.978 1.690 1.00 92.50 101 ASN A CA 1
ATOM 825 C C . ASN A 1 101 ? 5.500 -9.754 3.180 1.00 92.50 101 ASN A C 1
ATOM 827 O O . ASN A 1 101 ? 4.611 -9.905 4.020 1.00 92.50 101 ASN A O 1
ATOM 831 N N . LEU A 1 102 ? 6.737 -9.372 3.523 1.00 94.12 102 LEU A N 1
ATOM 832 C CA . LEU A 1 102 ? 7.099 -9.034 4.900 1.00 94.12 102 LEU A CA 1
ATOM 833 C C . LEU A 1 102 ? 6.371 -7.765 5.342 1.00 94.12 102 LEU A C 1
ATOM 835 O O . LEU A 1 102 ? 5.809 -7.747 6.434 1.00 94.12 102 LEU A O 1
ATOM 839 N N . LEU A 1 103 ? 6.356 -6.733 4.498 1.00 94.62 103 LEU A N 1
ATOM 840 C CA . LEU A 1 103 ? 5.704 -5.464 4.813 1.00 94.62 103 LEU A CA 1
ATOM 841 C C . LEU A 1 103 ? 4.182 -5.613 4.893 1.00 94.62 103 LEU A C 1
ATOM 843 O O . LEU A 1 103 ? 3.585 -5.150 5.857 1.00 94.62 103 LEU A O 1
ATOM 847 N N . LEU A 1 104 ? 3.560 -6.339 3.959 1.00 95.62 104 LEU A N 1
ATOM 848 C CA . LEU A 1 104 ? 2.128 -6.665 4.018 1.00 95.62 104 LEU A CA 1
ATOM 849 C C . LEU A 1 104 ? 1.764 -7.403 5.313 1.00 95.62 104 LEU A C 1
ATOM 851 O O . LEU A 1 104 ? 0.754 -7.097 5.942 1.00 95.62 104 LEU A O 1
ATOM 855 N N . THR A 1 105 ? 2.614 -8.338 5.744 1.00 95.50 105 THR A N 1
ATOM 856 C CA . THR A 1 105 ? 2.438 -9.060 7.012 1.00 95.50 105 THR A CA 1
ATOM 857 C C . THR A 1 105 ? 2.591 -8.139 8.225 1.00 95.50 105 THR A C 1
ATOM 859 O O . THR A 1 105 ? 1.878 -8.299 9.216 1.00 95.50 105 THR A O 1
ATOM 862 N N . GLN A 1 106 ? 3.539 -7.198 8.180 1.00 95.06 106 GLN A N 1
ATOM 863 C CA . GLN A 1 106 ? 3.748 -6.219 9.248 1.00 95.06 106 GLN A CA 1
ATOM 864 C C . GLN A 1 106 ? 2.535 -5.302 9.397 1.00 95.06 106 GLN A C 1
ATOM 866 O O . GLN A 1 106 ? 2.010 -5.228 10.503 1.00 95.06 106 GLN A O 1
ATOM 871 N N . ILE A 1 107 ? 2.049 -4.718 8.297 1.00 95.88 107 ILE A N 1
ATOM 872 C CA . ILE A 1 107 ? 0.862 -3.848 8.281 1.00 95.88 107 ILE A CA 1
ATOM 873 C C . ILE A 1 107 ? -0.345 -4.590 8.868 1.00 95.88 107 ILE A C 1
ATOM 875 O O . ILE A 1 107 ? -1.005 -4.099 9.782 1.00 95.88 107 ILE A O 1
ATOM 879 N N . PHE A 1 108 ? -0.596 -5.825 8.413 1.00 96.88 108 PHE A N 1
ATOM 880 C CA . PHE A 1 108 ? -1.718 -6.629 8.904 1.00 96.88 108 PHE A CA 1
ATOM 881 C C . PHE A 1 108 ? -1.650 -6.850 10.424 1.00 96.88 108 PHE A C 1
ATOM 883 O O . PHE A 1 108 ? -2.618 -6.617 11.148 1.00 96.88 108 PHE A O 1
ATOM 890 N N . ARG A 1 109 ? -0.479 -7.257 10.933 1.00 95.50 109 ARG A N 1
ATOM 891 C CA . ARG A 1 109 ? -0.264 -7.485 12.371 1.00 95.50 109 ARG A CA 1
ATOM 892 C C . ARG A 1 109 ? -0.321 -6.201 13.187 1.00 95.50 109 ARG A C 1
ATOM 894 O O . ARG A 1 109 ? -0.748 -6.245 14.338 1.00 95.50 109 ARG A O 1
ATOM 901 N N . ASP A 1 110 ? 0.158 -5.094 12.636 1.00 94.44 110 ASP A N 1
ATOM 902 C CA . ASP A 1 110 ? 0.166 -3.806 13.315 1.00 94.44 110 ASP A CA 1
ATOM 903 C C . ASP A 1 110 ? -1.272 -3.292 13.479 1.00 94.44 110 ASP A C 1
ATOM 905 O O . ASP A 1 110 ? -1.644 -2.944 14.599 1.00 94.44 110 ASP A O 1
ATOM 909 N N . ILE A 1 111 ? -2.121 -3.393 12.448 1.00 95.38 111 ILE A N 1
ATOM 910 C CA . ILE A 1 111 ? -3.556 -3.062 12.539 1.00 95.38 111 ILE A CA 1
ATOM 911 C C . ILE A 1 111 ? -4.284 -3.979 13.534 1.00 95.38 111 ILE A C 1
ATOM 913 O O . ILE A 1 111 ? -5.015 -3.489 14.395 1.00 95.38 111 ILE A O 1
ATOM 917 N N . GLN A 1 112 ? -4.041 -5.295 13.493 1.00 94.38 112 GLN A N 1
ATOM 918 C CA . GLN A 1 112 ? -4.622 -6.222 14.475 1.00 94.38 112 GLN A CA 1
ATOM 919 C C . GLN A 1 112 ? -4.192 -5.906 15.913 1.00 94.38 112 GLN A C 1
ATOM 921 O O . GLN A 1 112 ? -4.980 -6.048 16.839 1.00 94.38 112 GLN A O 1
ATOM 926 N N . ARG A 1 113 ? -2.943 -5.480 16.132 1.00 93.81 113 ARG A N 1
ATOM 927 C CA . ARG A 1 113 ? -2.424 -5.194 17.480 1.00 93.81 113 ARG A CA 1
ATOM 928 C C . ARG A 1 113 ? -3.062 -3.954 18.106 1.00 93.81 113 ARG A C 1
ATOM 930 O O . ARG A 1 113 ? -3.098 -3.844 19.330 1.00 93.81 113 ARG A O 1
ATOM 937 N N . VAL A 1 114 ? -3.476 -2.985 17.294 1.00 93.44 114 VAL A N 1
ATOM 938 C CA . VAL A 1 114 ? -3.995 -1.702 17.790 1.00 93.44 114 VAL A CA 1
ATOM 939 C C . VAL A 1 114 ? -5.515 -1.644 17.868 1.00 93.44 114 VAL A C 1
ATOM 941 O O . VAL A 1 114 ? -6.031 -0.676 18.421 1.00 93.44 114 VAL A O 1
ATOM 944 N N . SER A 1 115 ? -6.216 -2.685 17.404 1.00 92.19 115 SER A N 1
ATOM 945 C CA . SER A 1 115 ? -7.680 -2.729 17.292 1.00 92.19 115 SER A CA 1
ATOM 946 C C . SER A 1 115 ? -8.428 -2.365 18.576 1.00 92.19 115 SER A C 1
ATOM 948 O O . SER A 1 115 ? -9.530 -1.831 18.504 1.00 92.19 115 SER A O 1
ATOM 950 N N . ASP A 1 116 ? -7.829 -2.620 19.742 1.00 91.81 116 ASP A N 1
ATOM 951 C CA . ASP A 1 116 ? -8.426 -2.334 21.052 1.00 91.81 116 ASP A CA 1
ATOM 952 C C . ASP A 1 116 ? -8.603 -0.833 21.330 1.00 91.81 116 ASP A C 1
ATOM 954 O O . ASP A 1 116 ? -9.511 -0.436 22.056 1.00 91.81 116 ASP A O 1
ATOM 958 N N . TRP A 1 117 ? -7.716 0.011 20.794 1.00 92.50 117 TRP A N 1
ATOM 959 C CA . TRP A 1 117 ? -7.689 1.458 21.058 1.00 92.50 117 TRP A CA 1
ATOM 960 C C . TRP A 1 117 ? -7.712 2.312 19.787 1.00 92.50 117 TRP A C 1
ATOM 962 O O . TRP A 1 117 ? -7.860 3.534 19.870 1.00 92.50 117 TRP A O 1
ATOM 972 N N . TYR A 1 118 ? -7.560 1.686 18.622 1.00 93.88 118 TYR A N 1
ATOM 973 C CA . TYR A 1 118 ? -7.701 2.313 17.323 1.00 93.88 118 TYR A CA 1
ATOM 974 C C . TYR A 1 118 ? -8.349 1.334 16.350 1.00 93.88 118 TYR A C 1
ATOM 976 O O . TYR A 1 118 ? -7.711 0.402 15.859 1.00 93.88 118 TYR A O 1
ATOM 984 N N . SER A 1 119 ? -9.649 1.515 16.124 1.00 95.94 119 SER A N 1
ATOM 985 C CA . SER A 1 119 ? -10.421 0.572 15.321 1.00 95.94 119 SER A CA 1
ATOM 986 C C . SER A 1 119 ? -10.067 0.676 13.829 1.00 95.94 119 SER A C 1
ATOM 988 O O . SER A 1 119 ? -9.661 1.744 13.358 1.00 95.94 119 SER A O 1
ATOM 990 N N . PRO A 1 120 ? -10.273 -0.396 13.047 1.00 95.12 120 PRO A N 1
ATOM 991 C CA . PRO A 1 120 ? -10.092 -0.368 11.595 1.00 95.12 120 PRO A CA 1
ATOM 992 C C . PRO A 1 120 ? -10.883 0.749 10.897 1.00 95.12 120 PRO A C 1
ATOM 994 O O . PRO A 1 120 ? -10.367 1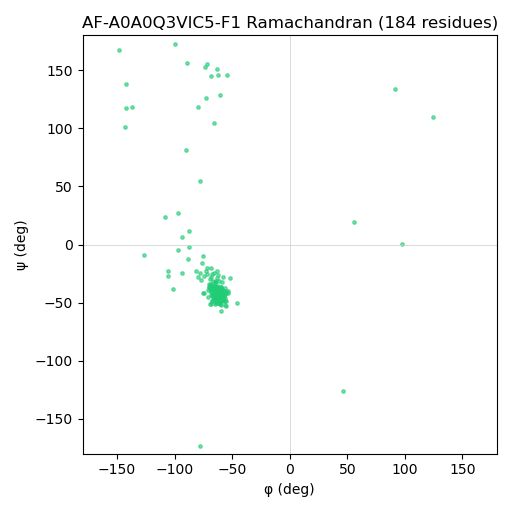.415 9.998 1.00 95.12 120 PRO A O 1
ATOM 997 N N . ALA A 1 121 ? -12.117 1.001 11.340 1.00 95.50 121 ALA A N 1
ATOM 998 C CA . ALA A 1 121 ? -12.939 2.086 10.818 1.00 95.50 121 ALA A CA 1
ATOM 999 C C . ALA A 1 121 ? -12.344 3.470 11.125 1.00 95.50 121 ALA A C 1
ATOM 1001 O O . ALA A 1 121 ? -12.276 4.314 10.231 1.00 95.50 121 ALA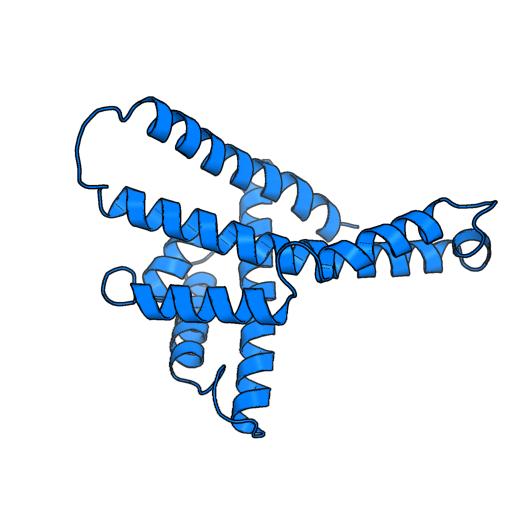 A O 1
ATOM 1002 N N . GLU A 1 122 ? -11.863 3.69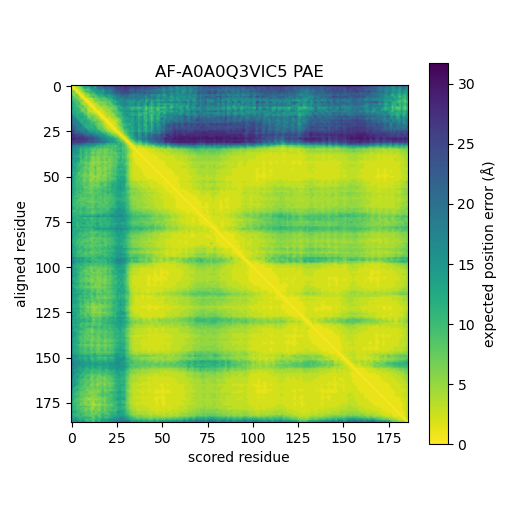4 12.354 1.00 95.50 122 GLU A N 1
ATOM 1003 C CA . GLU A 1 122 ? -11.192 4.945 12.726 1.00 95.50 122 GLU A CA 1
ATOM 1004 C C . GLU A 1 122 ? -9.874 5.145 11.961 1.00 95.50 122 GLU A C 1
ATOM 1006 O O . GLU A 1 122 ? -9.544 6.275 11.592 1.00 95.50 122 GLU A O 1
ATOM 1011 N N . PHE A 1 123 ? -9.131 4.067 11.693 1.00 95.44 123 PHE A N 1
ATOM 1012 C CA . PHE A 1 123 ? -7.932 4.096 10.856 1.00 95.44 123 PHE A CA 1
ATOM 1013 C C . PHE A 1 123 ? -8.249 4.594 9.447 1.00 95.44 123 PHE A C 1
ATOM 1015 O O . PHE A 1 123 ? -7.720 5.624 9.028 1.00 95.44 123 PHE A O 1
ATOM 1022 N N . VAL A 1 124 ? -9.178 3.925 8.757 1.00 96.25 124 VAL A N 1
ATOM 1023 C CA . VAL A 1 124 ? -9.604 4.293 7.398 1.00 96.25 124 VAL A CA 1
ATOM 1024 C C . VAL A 1 124 ? -10.133 5.725 7.351 1.00 96.25 124 VAL A C 1
ATOM 1026 O O . VAL A 1 124 ? -9.754 6.490 6.464 1.00 96.25 124 VAL A O 1
ATOM 1029 N N . ALA A 1 125 ? -10.978 6.111 8.310 1.00 94.88 125 ALA A N 1
ATOM 1030 C CA . ALA A 1 125 ? -11.543 7.455 8.365 1.00 94.88 125 ALA A CA 1
ATOM 1031 C C . ALA A 1 125 ? -10.466 8.532 8.545 1.00 94.88 125 ALA A C 1
ATOM 1033 O O . ALA A 1 125 ? -10.577 9.603 7.951 1.00 94.88 125 ALA A O 1
ATOM 1034 N N . SER A 1 126 ? -9.425 8.244 9.333 1.00 92.12 126 SER A N 1
ATOM 1035 C CA . SER A 1 126 ? -8.342 9.189 9.590 1.00 92.12 126 SER A CA 1
ATOM 1036 C C . SER A 1 126 ? -7.386 9.340 8.412 1.00 92.12 126 SER A C 1
ATOM 1038 O O . SER A 1 126 ? -6.957 10.459 8.147 1.00 92.12 126 SER A O 1
ATOM 1040 N N . ILE A 1 127 ? -7.015 8.251 7.729 1.00 91.50 127 ILE A N 1
ATOM 1041 C CA . ILE A 1 127 ? -6.086 8.341 6.591 1.00 91.50 127 ILE A CA 1
ATOM 1042 C C . ILE A 1 127 ? -6.782 8.858 5.330 1.00 91.50 127 ILE A C 1
ATOM 1044 O O . ILE A 1 127 ? -6.152 9.532 4.524 1.00 91.50 127 ILE A O 1
ATOM 1048 N N . LEU A 1 128 ? -8.079 8.580 5.161 1.00 93.38 128 LEU A N 1
ATOM 1049 C CA . LEU A 1 128 ? -8.861 9.020 4.005 1.00 93.38 128 LEU A CA 1
ATOM 1050 C C . LEU A 1 128 ? -9.670 10.296 4.281 1.00 93.38 128 LEU A C 1
ATOM 1052 O O . LEU A 1 128 ? -10.723 10.511 3.669 1.00 93.38 128 LEU A O 1
ATOM 1056 N N . ASP A 1 129 ? -9.216 11.145 5.202 1.00 89.25 129 ASP A N 1
ATOM 1057 C CA . ASP A 1 129 ? -9.858 12.436 5.429 1.00 89.25 129 ASP A CA 1
ATOM 1058 C C . ASP A 1 129 ? -9.805 13.288 4.147 1.00 89.25 129 ASP A C 1
ATOM 1060 O O . ASP A 1 129 ? -8.761 13.405 3.514 1.00 89.25 129 ASP A O 1
ATOM 1064 N N . GLY A 1 130 ? -10.950 13.816 3.706 1.00 86.25 130 GLY A N 1
ATOM 1065 C CA . GLY A 1 130 ? -11.093 14.484 2.401 1.00 86.25 130 GLY A CA 1
ATOM 1066 C C . GLY A 1 130 ? -11.657 13.632 1.247 1.00 86.25 130 GLY A C 1
ATOM 1067 O O . GLY A 1 130 ? -11.838 14.151 0.142 1.00 86.25 130 GLY A O 1
ATOM 1068 N N . THR A 1 131 ? -11.995 12.353 1.468 1.00 92.06 131 THR A N 1
ATOM 1069 C CA . THR A 1 131 ? -12.770 11.534 0.504 1.00 92.06 131 THR A CA 1
ATOM 1070 C C . THR A 1 131 ? -14.261 11.438 0.859 1.00 92.06 131 THR A C 1
ATOM 1072 O O . THR A 1 131 ? -14.683 11.895 1.919 1.00 92.06 131 THR A O 1
ATOM 1075 N N . SER A 1 132 ? -15.080 10.847 -0.023 1.00 93.44 132 SER A N 1
ATOM 1076 C CA . SER A 1 132 ? -16.514 10.649 0.240 1.00 93.44 132 SER A CA 1
ATOM 1077 C C . SER A 1 132 ? -16.765 9.630 1.357 1.00 93.44 132 SER A C 1
ATOM 1079 O O . SER A 1 132 ? -16.073 8.616 1.459 1.00 93.44 132 SER A O 1
ATOM 1081 N N . GLU A 1 133 ? -17.813 9.853 2.154 1.00 93.25 133 GLU A N 1
ATOM 1082 C CA . GLU A 1 133 ? -18.202 8.936 3.237 1.00 93.25 133 GLU A CA 1
ATOM 1083 C C . GLU A 1 133 ? -18.519 7.521 2.724 1.00 93.25 133 GLU A C 1
ATOM 1085 O O . GLU A 1 133 ? -18.192 6.536 3.378 1.00 93.25 133 GLU A O 1
ATOM 1090 N N . GLU A 1 134 ? -19.048 7.396 1.502 1.00 94.12 134 GLU A N 1
ATOM 1091 C CA . GLU A 1 134 ? -19.259 6.101 0.842 1.00 94.12 134 GLU A CA 1
ATOM 1092 C C . GLU A 1 134 ? -17.947 5.335 0.612 1.00 94.12 134 GLU A C 1
ATOM 1094 O O . GLU A 1 134 ? -17.878 4.130 0.864 1.00 94.12 134 GLU A O 1
ATOM 1099 N N . LYS A 1 135 ? -16.887 6.024 0.154 1.00 93.44 135 LYS A N 1
ATOM 1100 C CA . LYS A 1 135 ? -15.565 5.413 -0.041 1.00 93.44 135 LYS A CA 1
ATOM 1101 C C . LYS A 1 135 ? -14.975 4.990 1.305 1.00 93.44 135 LYS A C 1
ATOM 1103 O O . LYS A 1 135 ? -14.518 3.853 1.408 1.00 93.44 135 LYS A O 1
ATOM 1108 N N . LYS A 1 136 ? -15.020 5.857 2.327 1.00 95.56 136 LYS A N 1
ATOM 1109 C CA . LYS A 1 136 ? -14.544 5.527 3.685 1.00 95.56 136 LYS A CA 1
ATOM 1110 C C . LYS A 1 136 ? -15.254 4.285 4.216 1.00 95.56 136 LYS A C 1
ATOM 1112 O O . LYS A 1 136 ? -14.589 3.317 4.559 1.00 95.56 136 LYS A O 1
ATOM 1117 N N . TYR A 1 137 ? -16.587 4.270 4.169 1.00 95.81 137 TYR A N 1
ATOM 1118 C CA . TYR A 1 137 ? -17.401 3.145 4.628 1.00 95.81 137 TYR A CA 1
ATOM 1119 C C . TYR A 1 137 ? -17.053 1.835 3.911 1.00 95.81 137 TYR A C 1
ATOM 1121 O O . TYR A 1 137 ? -16.871 0.806 4.560 1.00 95.81 137 TYR A O 1
ATOM 1129 N N . LYS A 1 138 ? -16.886 1.874 2.581 1.00 96.81 138 LYS A N 1
ATOM 1130 C CA . LYS A 1 138 ? -16.480 0.700 1.798 1.00 96.81 138 LYS A CA 1
ATOM 1131 C C . LYS A 1 138 ? -15.125 0.147 2.254 1.00 96.81 138 LYS A C 1
ATOM 1133 O O . LYS A 1 138 ? -15.013 -1.058 2.465 1.00 96.81 138 LYS A O 1
ATOM 1138 N N . PHE A 1 139 ? -14.112 1.003 2.405 1.00 97.56 139 PHE A N 1
ATOM 1139 C CA . PHE A 1 139 ? -12.786 0.570 2.858 1.00 97.56 139 PHE A CA 1
ATOM 1140 C C . PHE A 1 139 ? -12.801 0.083 4.311 1.00 97.56 139 PHE A C 1
ATOM 1142 O O . PHE A 1 139 ? -12.119 -0.890 4.614 1.00 97.56 139 PHE A O 1
ATOM 1149 N N . SER A 1 140 ? -13.591 0.703 5.192 1.00 97.00 140 SER A N 1
ATOM 1150 C CA . SER A 1 140 ? -13.750 0.252 6.579 1.00 97.00 140 SER A CA 1
ATOM 1151 C C . SER A 1 140 ? -14.338 -1.156 6.644 1.00 97.00 140 SER A C 1
ATOM 1153 O O . SER A 1 140 ? -13.746 -2.018 7.284 1.00 97.00 140 SER A O 1
ATOM 1155 N N . LEU A 1 141 ? -15.437 -1.416 5.923 1.00 97.00 141 LEU A N 1
ATOM 1156 C CA . LEU A 1 141 ? -16.043 -2.750 5.862 1.00 97.00 141 LEU A CA 1
ATOM 1157 C C . LEU A 1 141 ? -15.079 -3.798 5.302 1.00 97.00 141 LEU A C 1
ATOM 1159 O O . LEU A 1 141 ? -14.976 -4.895 5.844 1.00 97.00 141 LEU A O 1
ATOM 1163 N N . GLN A 1 142 ? -14.371 -3.461 4.222 1.00 97.19 142 GLN A N 1
ATOM 1164 C CA . GLN A 1 142 ? -13.413 -4.374 3.604 1.00 97.19 142 GLN A CA 1
ATOM 1165 C C . GLN A 1 142 ? -12.251 -4.699 4.553 1.00 97.19 142 GLN A C 1
ATOM 1167 O O . GLN A 1 142 ? -11.840 -5.852 4.643 1.00 97.19 142 GLN A O 1
ATOM 1172 N N . LEU A 1 143 ? -11.737 -3.705 5.283 1.00 97.06 143 LEU A N 1
ATOM 1173 C CA . LEU A 1 143 ? -10.673 -3.919 6.259 1.00 97.06 143 LEU A CA 1
ATOM 1174 C C . LEU A 1 143 ? -11.151 -4.782 7.432 1.00 97.06 143 LEU A C 1
ATOM 1176 O O . LEU A 1 143 ? -10.442 -5.696 7.844 1.00 97.06 143 LEU A O 1
ATOM 1180 N N . GLU A 1 144 ? -12.344 -4.514 7.962 1.00 96.44 144 GLU A N 1
ATOM 1181 C CA . GLU A 1 144 ? -12.927 -5.307 9.047 1.00 96.44 144 GLU A CA 1
ATOM 1182 C C . GLU A 1 144 ? -13.124 -6.772 8.641 1.00 96.44 144 GLU A C 1
ATOM 1184 O O . GLU A 1 144 ? -12.755 -7.654 9.414 1.00 96.44 144 GLU A O 1
ATOM 1189 N N . ASP A 1 145 ? -13.623 -7.035 7.428 1.00 96.38 145 ASP A N 1
ATOM 1190 C CA . ASP A 1 145 ? -13.753 -8.391 6.878 1.00 96.38 145 ASP A CA 1
ATOM 1191 C C . ASP A 1 145 ? -12.391 -9.092 6.751 1.00 96.38 145 ASP A C 1
ATOM 1193 O O . ASP A 1 145 ? -12.197 -10.192 7.276 1.00 96.38 145 ASP A O 1
ATOM 1197 N N . LEU A 1 146 ? -11.407 -8.431 6.130 1.00 96.25 146 LEU A N 1
ATOM 1198 C CA . LEU A 1 146 ? -10.069 -8.993 5.916 1.00 96.25 146 LEU A CA 1
ATOM 1199 C C . LEU A 1 146 ? -9.364 -9.355 7.227 1.00 96.25 146 LEU A C 1
ATOM 1201 O O . LEU A 1 146 ? -8.685 -10.379 7.296 1.00 96.25 146 LEU A O 1
ATOM 1205 N N . LEU A 1 147 ? -9.549 -8.563 8.286 1.00 94.75 147 LEU A N 1
ATOM 1206 C CA . LEU A 1 147 ? -8.948 -8.835 9.595 1.00 94.75 147 LEU A CA 1
ATOM 1207 C C . LEU A 1 147 ? -9.530 -10.077 10.289 1.00 94.75 147 LEU A C 1
ATOM 1209 O O . LEU A 1 147 ? -8.866 -10.624 11.172 1.00 94.75 147 LEU A O 1
ATOM 1213 N N . GLN A 1 148 ? -10.727 -10.532 9.896 1.00 94.38 148 GLN A N 1
ATOM 1214 C CA . GLN A 1 148 ? -11.338 -11.779 10.380 1.00 94.38 148 GLN A CA 1
ATOM 1215 C C . GLN A 1 148 ? -10.938 -13.009 9.551 1.00 94.38 148 GLN A C 1
ATOM 1217 O O . GLN A 1 148 ? -11.191 -14.145 9.958 1.00 94.38 148 GLN A O 1
ATOM 1222 N N . ARG A 1 149 ? -10.319 -12.807 8.383 1.00 93.44 149 ARG A N 1
ATOM 1223 C CA . ARG A 1 149 ? -9.934 -13.878 7.458 1.00 93.44 149 ARG A CA 1
ATOM 1224 C C . ARG A 1 149 ? -8.530 -14.415 7.758 1.00 93.44 149 ARG A C 1
ATOM 1226 O O . ARG A 1 149 ? -7.694 -13.712 8.329 1.00 93.44 149 ARG A O 1
ATOM 1233 N N . PRO A 1 150 ? -8.220 -15.661 7.351 1.00 92.25 150 PRO A N 1
ATOM 1234 C CA . PRO A 1 150 ? -6.920 -16.279 7.603 1.00 92.25 150 PRO A CA 1
ATOM 1235 C C . PRO A 1 150 ? -5.827 -15.778 6.636 1.00 92.25 150 PRO A C 1
ATOM 1237 O O . PRO A 1 150 ? -5.156 -16.583 5.999 1.00 92.25 150 PRO A O 1
ATOM 1240 N N . VAL A 1 151 ? -5.612 -14.459 6.545 1.00 91.44 151 VAL A N 1
ATOM 1241 C CA . VAL A 1 151 ? -4.600 -13.824 5.667 1.00 91.44 151 VAL A CA 1
ATOM 1242 C C . VAL A 1 151 ? -3.186 -14.353 5.943 1.00 91.44 151 VAL A C 1
ATOM 1244 O O . VAL A 1 151 ? -2.396 -14.553 5.027 1.00 91.44 151 VAL A O 1
ATOM 1247 N N . LEU A 1 152 ? -2.868 -14.606 7.217 1.00 91.44 152 LEU A N 1
ATOM 1248 C CA . LEU A 1 152 ? -1.582 -15.155 7.670 1.00 91.44 152 LEU A CA 1
ATOM 1249 C C . LEU A 1 152 ? -1.701 -16.613 8.155 1.00 91.44 152 LEU A C 1
ATOM 1251 O O . LEU A 1 152 ? -0.922 -17.043 9.007 1.00 91.44 152 LEU A O 1
ATOM 1255 N N . GLY A 1 153 ? -2.725 -17.335 7.689 1.00 86.62 153 GLY A N 1
ATOM 1256 C CA . GLY A 1 153 ? -3.021 -18.709 8.098 1.00 86.62 153 GLY A CA 1
ATOM 1257 C C . GLY A 1 153 ? -2.123 -19.768 7.452 1.00 86.62 153 GLY A C 1
ATOM 1258 O O . GLY A 1 153 ? -1.154 -19.465 6.757 1.00 86.62 153 GLY A O 1
ATOM 1259 N N . GLU A 1 154 ? -2.455 -21.041 7.687 1.00 89.69 154 GLU A N 1
ATOM 1260 C CA . GLU A 1 154 ? -1.846 -22.156 6.954 1.00 89.69 154 GLU A CA 1
ATOM 1261 C C . GLU A 1 154 ? -2.168 -22.067 5.461 1.00 89.69 154 GLU A C 1
ATOM 1263 O O . GLU A 1 154 ? -3.267 -21.663 5.092 1.00 89.69 154 GLU A O 1
ATOM 1268 N N . VAL A 1 155 ? -1.227 -22.497 4.616 1.00 90.62 155 VAL A N 1
ATOM 1269 C CA . VAL A 1 155 ? -1.355 -22.414 3.157 1.00 90.62 155 VAL A CA 1
ATOM 1270 C C . VAL A 1 155 ? -2.495 -23.311 2.667 1.00 90.62 155 VAL A C 1
ATOM 1272 O O . VAL A 1 155 ? -2.365 -24.532 2.593 1.00 90.62 155 VAL A O 1
ATOM 1275 N N . ASN A 1 156 ? -3.609 -22.679 2.320 1.00 94.44 156 ASN A N 1
ATOM 1276 C CA . ASN A 1 156 ? -4.783 -23.261 1.674 1.00 94.44 156 ASN A CA 1
ATOM 1277 C C . ASN A 1 156 ? -5.460 -22.224 0.762 1.00 94.44 156 ASN A C 1
ATOM 1279 O O . ASN A 1 156 ? -5.168 -21.032 0.867 1.00 94.44 156 ASN A O 1
ATOM 1283 N N . ASP A 1 157 ? -6.384 -22.663 -0.093 1.00 93.81 157 ASP A N 1
ATOM 1284 C CA . ASP A 1 157 ? -7.048 -21.791 -1.076 1.00 93.81 157 ASP A CA 1
ATOM 1285 C C . ASP A 1 157 ? -7.682 -20.551 -0.418 1.00 93.81 157 ASP A C 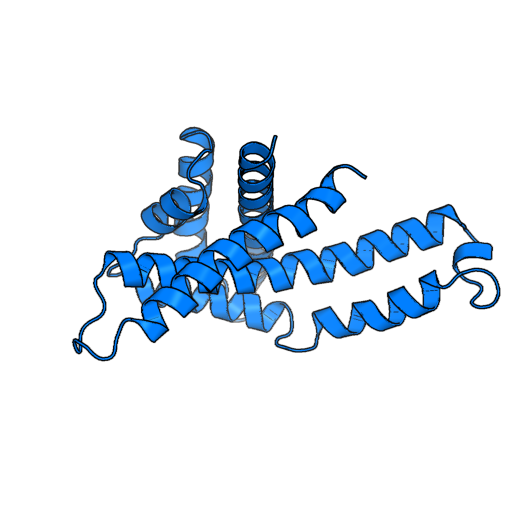1
ATOM 1287 O O . ASP A 1 157 ? -7.479 -19.429 -0.869 1.00 93.81 157 ASP A O 1
ATOM 1291 N N . VAL A 1 158 ? -8.328 -20.726 0.740 1.00 93.12 158 VAL A N 1
ATOM 1292 C CA . VAL A 1 158 ? -8.980 -19.632 1.481 1.00 93.12 158 VAL A CA 1
ATOM 1293 C C . VAL A 1 158 ? -7.972 -18.590 1.985 1.00 93.12 158 VAL A C 1
ATOM 1295 O O . VAL A 1 158 ? -8.235 -17.390 1.918 1.00 93.12 158 VAL A O 1
ATOM 1298 N N . SER A 1 159 ? -6.822 -19.030 2.502 1.00 93.06 159 SER A N 1
ATOM 1299 C CA . SER A 1 159 ? -5.740 -18.142 2.952 1.00 93.06 159 SER A CA 1
ATOM 1300 C C . SER A 1 159 ? -5.062 -17.417 1.790 1.00 93.06 159 SER A C 1
ATOM 1302 O O . SER A 1 159 ? -4.694 -16.254 1.935 1.00 93.06 159 SER A O 1
ATOM 1304 N N . ILE A 1 160 ? -4.927 -18.083 0.637 1.00 93.69 160 ILE A N 1
ATOM 1305 C CA . ILE A 1 160 ? -4.308 -17.517 -0.563 1.00 93.69 160 ILE A CA 1
ATOM 1306 C C . ILE A 1 160 ? -5.202 -16.407 -1.106 1.00 93.69 160 ILE A C 1
ATOM 1308 O O . ILE A 1 160 ? -4.721 -15.295 -1.310 1.00 93.69 160 ILE A O 1
ATOM 1312 N N . ASP A 1 161 ? -6.501 -16.673 -1.245 1.00 95.44 161 ASP A N 1
ATOM 1313 C CA . ASP A 1 161 ? -7.476 -15.678 -1.689 1.00 95.44 161 ASP A CA 1
ATOM 1314 C C . ASP A 1 161 ? -7.520 -14.481 -0.728 1.00 95.44 161 ASP A C 1
ATOM 1316 O O . ASP A 1 161 ? -7.474 -13.330 -1.155 1.00 95.44 161 ASP A O 1
ATOM 1320 N N . ALA A 1 162 ? -7.515 -14.733 0.587 1.00 95.19 162 ALA A N 1
ATOM 1321 C CA . ALA A 1 162 ? -7.465 -13.666 1.586 1.00 95.19 162 ALA A CA 1
ATOM 1322 C C . ALA A 1 162 ? -6.175 -12.829 1.500 1.00 95.19 162 ALA A C 1
ATOM 1324 O O . ALA A 1 162 ? -6.222 -11.614 1.683 1.00 95.19 162 ALA A O 1
ATOM 1325 N N . ALA A 1 163 ? -5.028 -13.451 1.215 1.00 95.19 163 ALA A N 1
ATOM 1326 C CA . ALA A 1 163 ? -3.758 -12.750 1.048 1.00 95.19 163 ALA A CA 1
ATOM 1327 C C . ALA A 1 163 ? -3.707 -11.908 -0.237 1.00 95.19 163 ALA A C 1
ATOM 1329 O O . ALA A 1 163 ? -3.153 -10.809 -0.209 1.00 95.19 163 ALA A O 1
ATOM 1330 N N . ILE A 1 164 ? -4.304 -12.388 -1.333 1.00 95.50 164 ILE A N 1
ATOM 1331 C CA . ILE A 1 164 ? -4.450 -11.621 -2.580 1.00 95.50 164 ILE A CA 1
ATOM 1332 C C . ILE A 1 164 ? -5.345 -10.403 -2.338 1.00 95.50 164 ILE A C 1
ATOM 1334 O O . ILE A 1 164 ? -4.959 -9.280 -2.647 1.00 95.50 164 ILE A O 1
ATOM 1338 N N . GLU A 1 165 ? -6.507 -10.597 -1.714 1.00 96.69 165 GLU A N 1
ATOM 1339 C CA . GLU A 1 165 ? -7.421 -9.490 -1.420 1.00 96.69 165 GLU A CA 1
ATOM 1340 C C . GLU A 1 165 ? -6.831 -8.479 -0.425 1.00 96.69 165 GLU A C 1
ATOM 1342 O O . GLU A 1 165 ? -7.098 -7.280 -0.531 1.00 96.69 165 GLU A O 1
ATOM 1347 N N . TRP A 1 166 ? -6.014 -8.939 0.527 1.00 97.69 166 TRP A N 1
ATOM 1348 C CA . TRP A 1 166 ? -5.268 -8.072 1.440 1.00 97.69 166 TRP A CA 1
ATOM 1349 C C . TRP A 1 166 ? -4.274 -7.178 0.698 1.00 97.69 166 TRP A C 1
ATOM 1351 O O . TRP A 1 166 ? -4.191 -5.974 0.942 1.00 97.69 166 TRP A O 1
ATOM 1361 N N . ASP A 1 167 ? -3.533 -7.768 -0.228 1.00 96.06 167 ASP A N 1
ATOM 1362 C CA . ASP A 1 167 ? -2.577 -7.055 -1.054 1.00 96.06 167 ASP A CA 1
ATOM 1363 C C . ASP A 1 167 ? -3.258 -6.004 -1.950 1.00 96.06 167 ASP A C 1
ATOM 1365 O O . ASP A 1 167 ? -2.890 -4.823 -1.939 1.00 96.06 167 ASP A O 1
ATOM 1369 N N . ASP A 1 168 ? -4.334 -6.402 -2.633 1.00 95.88 168 ASP A N 1
ATOM 1370 C CA . ASP A 1 168 ? -5.158 -5.506 -3.447 1.00 95.88 168 ASP A CA 1
ATOM 1371 C C . ASP A 1 168 ? -5.765 -4.370 -2.614 1.00 95.88 168 ASP A C 1
ATOM 1373 O O . ASP A 1 168 ? -5.817 -3.217 -3.065 1.00 95.88 168 ASP A O 1
ATOM 1377 N N . PHE A 1 169 ? -6.201 -4.664 -1.384 1.00 97.31 169 PHE A N 1
ATOM 1378 C CA . PHE A 1 169 ? -6.684 -3.663 -0.438 1.00 97.31 169 PHE A CA 1
ATOM 1379 C C . PHE A 1 169 ? -5.596 -2.634 -0.116 1.00 97.31 169 PHE A C 1
ATOM 1381 O O . PHE A 1 169 ? -5.849 -1.435 -0.256 1.00 97.31 169 PHE A O 1
ATOM 1388 N N . CYS A 1 170 ? -4.388 -3.077 0.257 1.00 96.56 170 CYS A N 1
ATOM 1389 C CA . CYS A 1 170 ? -3.263 -2.197 0.581 1.00 96.56 170 CYS A CA 1
ATOM 1390 C C . CYS A 1 170 ? -2.900 -1.270 -0.587 1.00 96.56 170 CYS A C 1
ATOM 1392 O O . CYS A 1 170 ? -2.735 -0.064 -0.390 1.00 96.56 170 CYS A O 1
ATOM 1394 N N . SER A 1 171 ? -2.819 -1.797 -1.810 1.00 93.69 171 SER A N 1
ATOM 1395 C CA . SER A 1 171 ? -2.570 -0.970 -2.995 1.00 93.69 171 SER A CA 1
ATOM 1396 C C . SER A 1 171 ? -3.722 0.000 -3.282 1.00 93.69 171 SER A C 1
ATOM 1398 O O . SER A 1 171 ? -3.487 1.155 -3.638 1.00 93.69 171 SER A O 1
ATOM 1400 N N . SER A 1 172 ? -4.972 -0.434 -3.117 1.00 95.00 172 SER A N 1
ATOM 1401 C CA . SER A 1 172 ? -6.151 0.381 -3.434 1.00 95.00 172 SER A CA 1
ATOM 1402 C C . SER A 1 172 ? -6.363 1.530 -2.452 1.00 95.00 172 SER A C 1
ATOM 1404 O O . SER A 1 172 ? -6.619 2.657 -2.877 1.00 95.00 172 SER A O 1
ATOM 1406 N N . ILE A 1 173 ? -6.250 1.274 -1.145 1.00 95.31 173 ILE A N 1
ATOM 1407 C CA . ILE A 1 173 ? -6.440 2.310 -0.122 1.00 95.31 173 ILE A CA 1
ATOM 1408 C C . ILE A 1 173 ? -5.372 3.398 -0.237 1.00 95.31 173 ILE A C 1
ATOM 1410 O O . ILE A 1 173 ? -5.669 4.587 -0.115 1.00 95.31 173 ILE A O 1
ATOM 1414 N N . PHE A 1 174 ? -4.145 2.994 -0.561 1.00 94.00 174 PHE A N 1
ATOM 1415 C CA . PHE A 1 174 ? -3.031 3.905 -0.736 1.00 94.00 174 PHE A CA 1
ATOM 1416 C C . PHE A 1 174 ? -3.192 4.799 -1.972 1.00 94.00 174 PHE A C 1
ATOM 1418 O O . PHE A 1 174 ? -2.977 6.005 -1.891 1.00 94.00 174 PHE A O 1
ATOM 1425 N N . LYS A 1 175 ? -3.696 4.264 -3.090 1.00 92.06 175 LYS A N 1
ATOM 1426 C CA . LYS A 1 175 ? -4.044 5.081 -4.268 1.00 92.06 175 LYS A CA 1
ATOM 1427 C C . LYS A 1 175 ? -5.104 6.139 -3.960 1.00 92.06 175 LYS A C 1
ATOM 1429 O O . LYS A 1 175 ? -5.016 7.262 -4.444 1.00 92.06 175 LYS A O 1
ATOM 1434 N N . VAL A 1 176 ? -6.088 5.826 -3.116 1.00 93.06 176 VAL A N 1
ATOM 1435 C CA . VAL A 1 176 ? -7.076 6.833 -2.690 1.00 93.06 176 VAL A CA 1
ATOM 1436 C C . VAL A 1 176 ? -6.436 7.894 -1.798 1.00 93.06 176 VAL A C 1
ATOM 1438 O O . VAL A 1 176 ? -6.748 9.073 -1.945 1.00 93.06 176 VAL A O 1
ATOM 1441 N N . TYR A 1 177 ? -5.511 7.512 -0.917 1.00 91.44 177 TYR A N 1
ATOM 1442 C CA . TYR A 1 177 ? -4.724 8.477 -0.149 1.00 91.44 177 TYR A CA 1
ATOM 1443 C C . TYR A 1 177 ? -3.927 9.427 -1.062 1.00 91.44 177 TYR A C 1
ATOM 1445 O O . TYR A 1 177 ? -3.925 10.640 -0.847 1.00 91.44 177 TYR A O 1
ATOM 1453 N N . GLN A 1 178 ? -3.336 8.905 -2.137 1.00 88.38 178 GLN A N 1
ATOM 1454 C CA . GLN A 1 178 ? -2.644 9.703 -3.151 1.00 88.38 178 GLN A CA 1
ATOM 1455 C C . GLN A 1 178 ? -3.564 10.687 -3.877 1.00 88.38 178 GLN A C 1
ATOM 1457 O O . GLN A 1 178 ? -3.197 11.847 -4.057 1.00 88.38 178 GLN A O 1
ATOM 1462 N N . GLU A 1 179 ? -4.774 10.262 -4.257 1.00 89.44 179 GLU A N 1
ATOM 1463 C CA . GLU A 1 179 ? -5.784 11.150 -4.854 1.00 89.44 179 GLU A CA 1
ATOM 1464 C C . GLU A 1 179 ? -6.139 12.320 -3.925 1.00 89.44 179 GLU A C 1
ATOM 1466 O O . GLU A 1 179 ? -6.338 13.444 -4.385 1.00 89.44 179 GLU A O 1
ATOM 1471 N N . ILE A 1 180 ? -6.238 12.068 -2.616 1.00 88.19 180 ILE A N 1
ATOM 1472 C CA . ILE A 1 180 ? -6.505 13.109 -1.616 1.00 88.19 180 ILE A CA 1
ATOM 1473 C C . ILE A 1 180 ? -5.315 14.065 -1.526 1.00 88.19 180 ILE A C 1
ATOM 1475 O O . ILE A 1 180 ? -5.503 15.277 -1.578 1.00 88.19 180 ILE A O 1
ATOM 1479 N N . ALA A 1 181 ? -4.096 13.531 -1.418 1.00 84.75 181 ALA A N 1
ATOM 1480 C CA . ALA A 1 181 ? -2.880 14.336 -1.332 1.00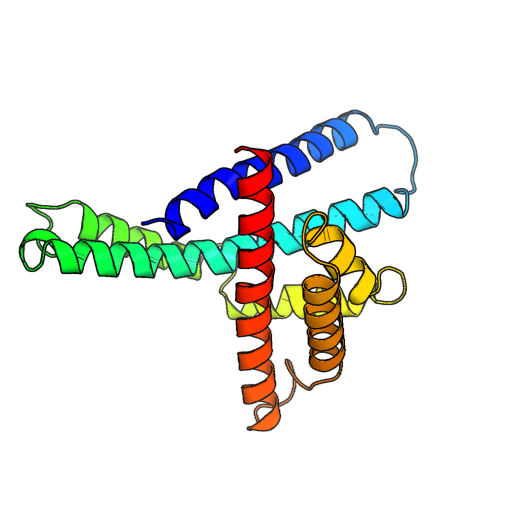 84.75 181 ALA A CA 1
ATOM 1481 C C . ALA A 1 181 ? -2.690 15.240 -2.563 1.00 84.75 181 ALA A C 1
ATOM 1483 O O . ALA A 1 181 ? -2.257 16.380 -2.421 1.00 84.75 181 ALA A O 1
ATOM 1484 N N . LEU A 1 182 ? -3.056 14.760 -3.756 1.00 81.62 182 LEU A N 1
ATOM 1485 C CA . LEU A 1 182 ? -3.033 15.552 -4.987 1.00 81.62 182 LEU A CA 1
ATOM 1486 C C . LEU A 1 182 ? -3.991 16.753 -4.908 1.00 81.62 182 LEU A C 1
ATOM 1488 O O . LEU A 1 182 ? -3.587 17.876 -5.201 1.00 81.62 182 LEU A O 1
ATOM 1492 N N . LYS A 1 183 ? -5.235 16.537 -4.460 1.00 83.69 183 LYS A N 1
ATOM 1493 C CA . LYS A 1 183 ? -6.259 17.596 -4.364 1.00 83.69 183 LYS A CA 1
ATOM 1494 C C . LYS A 1 183 ? -5.920 18.717 -3.385 1.00 83.69 183 LYS A C 1
ATOM 1496 O O . LYS A 1 183 ? -6.495 19.788 -3.487 1.00 83.69 183 LYS A O 1
ATOM 1501 N N . GLU A 1 184 ? -5.053 18.474 -2.408 1.00 77.00 184 GLU A N 1
ATOM 1502 C CA . GLU A 1 184 ? -4.631 19.506 -1.449 1.00 77.00 184 GLU A CA 1
ATOM 1503 C C . GLU A 1 184 ? -3.630 20.504 -2.047 1.00 77.00 184 GLU A C 1
ATOM 1505 O O . GLU A 1 184 ? -3.384 21.556 -1.456 1.00 77.00 184 GLU A O 1
ATOM 1510 N N . ILE A 1 185 ? -3.028 20.163 -3.189 1.00 70.81 185 ILE A N 1
ATOM 1511 C CA . ILE A 1 185 ? -1.985 20.953 -3.853 1.00 70.81 185 ILE A CA 1
ATOM 1512 C C . ILE A 1 185 ? -2.529 21.670 -5.106 1.00 70.81 185 ILE A C 1
ATOM 1514 O O . ILE A 1 185 ? -1.945 22.674 -5.517 1.00 70.81 185 ILE A O 1
ATOM 1518 N N . GLU A 1 186 ? -3.622 21.171 -5.698 1.00 60.59 186 GLU A N 1
ATOM 1519 C CA . GLU A 1 186 ? -4.351 21.790 -6.825 1.00 60.59 186 GLU A CA 1
ATOM 1520 C C . GLU A 1 186 ? -5.288 22.927 -6.385 1.00 60.59 186 GLU A C 1
ATOM 1522 O O . GLU A 1 186 ? -5.293 23.970 -7.083 1.00 60.59 186 GLU A O 1
#

Sequence (186 aa):
MSTYFHNLQEAFKLYAFSFLFLIFKKAESISTEIPLELRKQLFNLRELVLLQKNCTTNEGADVLREAISVFAGHGVMEEFSSLPRIFRDVVVNEQWEGPRNLLLTQIFRDIQRVSDWYSPAEFVASILDGTSEEKKYKFSLQLEDLLQRPVLGEVNDVSIDAAIEWDDFCSSIFKVYQEIALKEIE

Radius of gyration: 18.83 Å; Cα contacts (8 Å, |Δi|>4): 132; chains: 1; bounding box: 44×45×59 Å

InterPro domains:
  IPR009075 Acyl-CoA dehydrogenase/oxidase, C-terminal [PF00441] (49-110)
  IPR036250 Acyl-CoA dehydrogenase-like, C-terminal [SSF47203] (40-113)
  IPR052904 Acyl-CoA dehydrogenase-like protein [PTHR42707] (18-131)

Nearest PDB structures (foldseek):
  4xvx-assembly1_A  TM=9.519E-01  e=3.838E+00  Mycobacterium tuberculosis H37Rv

Organism: NCBI:txid1637975